Protein AF-0000000070572979 (afdb_homodimer)

Nearest PDB structures (foldseek):
  2jmw-assembly1_A  TM=8.800E-01  e=2.382E-02  Arabidopsis thaliana
  3v5y-assembly4_D  TM=3.548E-01  e=7.071E+00  Homo sapiens
  2jmw-assembly1_A  TM=8.792E-01  e=1.910E-02  Arabidopsis thaliana
  3v5y-assembly4_D  TM=3.546E-01  e=4.961E+00  Homo sapiens
  7aqr-assembly1_W  TM=2.443E-01  e=8.045E+00  Arabidopsis thaliana

pLDDT: mean 80.58, std 22.77, range [26.16, 98.69]

Foldseek 3Di:
DPPPPPPDDQDPVLLVLLCCLCVPPVLVVCVVPDPDCLVSLQVSQVVSVVVVDHDHSVRSVVSVVVVVVVVVVVVVVCVVDPDCVVVVVVVVVVVPPDD/DPPPPPPDDQDPVLLVLLCCLCVPPVLVVCVVPDPDCLVSLQVSQVVSVVVPDHDHSVRSVVSVVVVVVVVVVVVVVCVVDPDCVVVVVVVVVVVPPDD

InterPro domains:
  IPR026095 Myb/SANT-like DNA-binding domain-containing protein [PTHR22666] (4-77)
  IPR044822 Myb/SANT-like DNA-binding domain 4 [PF13837] (8-76)

Sequence (198 aa):
MELVRRSKNFSVAESDALITLWSDPETQKKFDSAYRHSVIWEMIANKLRMHGYERSSIDCKTKINNLKATYFKFRRIYSAGEYDLDGTFARLTLESGPGMELVRRSKNFSVAESDALITLWSDPETQKKFDSAYRHSVIWEMIANKLRMHGYERSSIDCKTKINNLKATYFKFRRIYSAGEYDLDGTFARLTLESGPG

Radius of gyration: 18.67 Å; Cα contacts (8 Å, |Δi|>4): 112; chains: 2; bounding box: 44×45×54 Å

Solvent-accessible surface area (backbone atoms only — not comparable to full-atom values): 11540 Å² total; per-residue (Å²): 129,80,71,74,68,74,71,76,79,77,48,70,70,53,47,51,54,48,51,52,56,57,66,29,68,71,49,45,51,48,60,71,71,46,88,59,60,67,60,55,33,42,51,51,23,54,55,40,36,74,74,71,41,88,56,50,34,64,54,52,52,51,50,53,51,52,51,47,51,49,32,52,52,50,50,49,52,47,66,71,37,91,53,65,63,61,58,54,50,60,47,46,64,58,59,66,38,86,119,129,78,70,74,69,75,71,76,80,77,48,71,71,53,47,50,53,48,49,53,56,56,66,29,68,70,47,44,51,48,61,70,70,45,89,57,61,67,61,56,35,43,50,51,24,52,54,40,36,74,74,73,40,88,55,50,35,67,56,52,51,50,50,52,52,50,52,48,52,50,31,53,54,50,50,49,52,47,67,70,37,93,52,63,62,63,58,54,49,60,47,46,66,59,60,68,39,84,119

Structure (mmCIF, N/CA/C/O backbone):
data_AF-0000000070572979-model_v1
#
loop_
_entity.id
_entity.type
_entity.pdbx_description
1 polymer 'Myb/SANT-like DNA-binding domain-containing protein'
#
loop_
_atom_site.group_PDB
_atom_site.id
_atom_site.type_symbol
_atom_site.label_atom_id
_atom_site.label_alt_id
_atom_site.label_comp_id
_atom_site.label_asym_id
_atom_site.label_entity_id
_atom_site.label_seq_id
_atom_site.pdbx_PDB_ins_code
_atom_site.Cartn_x
_atom_site.Cartn_y
_atom_site.Cartn_z
_atom_site.occupancy
_atom_site.B_iso_or_equiv
_atom_site.auth_seq_id
_atom_site.auth_comp_id
_atom_site.auth_asym_id
_atom_site.auth_atom_id
_atom_site.pdbx_PDB_model_num
ATOM 1 N N . MET A 1 1 ? -28.047 -4.715 -14.773 1 29.45 1 MET A N 1
ATOM 2 C CA . MET A 1 1 ? -26.828 -4.039 -14.352 1 29.45 1 MET A CA 1
ATOM 3 C C . MET A 1 1 ? -26.25 -4.688 -13.094 1 29.45 1 MET A C 1
ATOM 5 O O . MET A 1 1 ? -26.875 -4.656 -12.031 1 29.45 1 MET A O 1
ATOM 9 N N . GLU A 1 2 ? -25.703 -5.965 -13.219 1 35.56 2 GLU A N 1
ATOM 10 C CA . GLU A 1 2 ? -25.297 -6.742 -12.055 1 35.56 2 GLU A CA 1
ATOM 11 C C . GLU A 1 2 ? -24.312 -5.953 -11.18 1 35.56 2 GLU A C 1
ATOM 13 O O . GLU A 1 2 ? -23.406 -5.289 -11.695 1 35.56 2 GLU A O 1
ATOM 18 N N . LEU A 1 3 ? -24.844 -5.422 -10.141 1 39.31 3 LEU A N 1
ATOM 19 C CA . LEU A 1 3 ? -24.062 -4.613 -9.211 1 39.31 3 LEU A CA 1
ATOM 20 C C . LEU A 1 3 ? -22.672 -5.195 -9.016 1 39.31 3 LEU A C 1
ATOM 22 O O . LEU A 1 3 ? -22.531 -6.387 -8.742 1 39.31 3 LEU A O 1
ATOM 26 N N . VAL A 1 4 ? -21.797 -4.852 -9.867 1 45.22 4 VAL A N 1
ATOM 27 C CA . VAL A 1 4 ? -20.422 -5.281 -9.695 1 45.22 4 VAL A CA 1
ATOM 28 C C . VAL A 1 4 ? -20.062 -5.309 -8.211 1 45.22 4 VAL A C 1
ATOM 30 O O . VAL A 1 4 ? -20.172 -4.293 -7.52 1 45.22 4 VAL A O 1
ATOM 33 N N . ARG A 1 5 ? -20.5 -6.316 -7.645 1 45.72 5 ARG A N 1
ATOM 34 C CA . ARG A 1 5 ? -20.203 -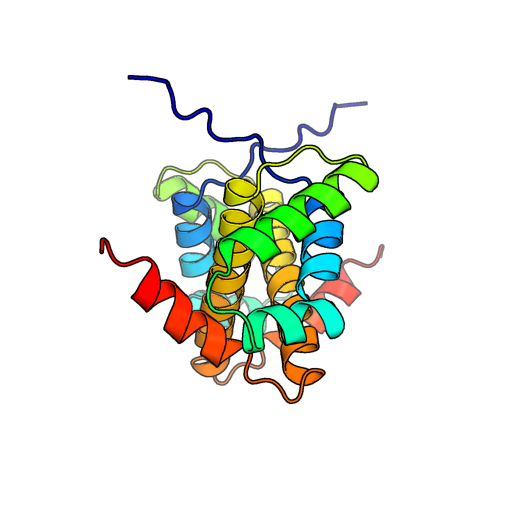6.496 -6.227 1 45.72 5 ARG A CA 1
ATOM 35 C C . ARG A 1 5 ? -18.734 -6.238 -5.926 1 45.72 5 ARG A C 1
ATOM 37 O O . ARG A 1 5 ? -17.859 -6.867 -6.52 1 45.72 5 ARG A O 1
ATOM 44 N N . ARG A 1 6 ? -18.516 -4.965 -5.574 1 52.62 6 ARG A N 1
ATOM 45 C CA . ARG A 1 6 ? -17.188 -4.691 -5.035 1 52.62 6 ARG A CA 1
ATOM 46 C C . ARG A 1 6 ? -16.797 -5.727 -3.982 1 52.62 6 ARG A C 1
ATOM 48 O O . ARG A 1 6 ? -17.531 -5.953 -3.025 1 52.62 6 ARG A O 1
ATOM 55 N N . SER A 1 7 ? -15.992 -6.688 -4.438 1 59.69 7 SER A N 1
ATOM 56 C CA . SER A 1 7 ? -15.516 -7.699 -3.502 1 59.69 7 SER A CA 1
ATOM 57 C C . SER A 1 7 ? -15.055 -7.066 -2.191 1 59.69 7 SER A C 1
ATOM 59 O O . SER A 1 7 ? -14.641 -5.906 -2.166 1 59.69 7 SER A O 1
ATOM 61 N N . LYS A 1 8 ? -15.406 -7.566 -1.104 1 76.12 8 LYS A N 1
ATOM 62 C CA . LYS A 1 8 ? -15.008 -7.16 0.241 1 76.12 8 LYS A CA 1
ATOM 63 C C . LYS A 1 8 ? -13.523 -6.797 0.293 1 76.12 8 LYS A C 1
ATOM 65 O O . LYS A 1 8 ? -12.727 -7.316 -0.487 1 76.12 8 LYS A O 1
ATOM 70 N N . ASN A 1 9 ? -13.25 -5.895 1.145 1 85.56 9 ASN A N 1
ATOM 71 C CA . ASN A 1 9 ? -11.875 -5.445 1.328 1 85.56 9 ASN A CA 1
ATOM 72 C C . ASN A 1 9 ? -10.977 -6.578 1.819 1 85.56 9 ASN A C 1
ATOM 74 O O . ASN A 1 9 ? -11.398 -7.414 2.621 1 85.56 9 ASN A O 1
ATOM 78 N N . PHE A 1 10 ? -9.812 -6.68 1.253 1 92.81 10 PHE A N 1
ATOM 79 C CA . PHE A 1 10 ? -8.805 -7.617 1.744 1 92.81 10 PHE A CA 1
ATOM 80 C C . PHE A 1 10 ? -8.398 -7.277 3.174 1 92.81 10 PHE A C 1
ATOM 82 O O . PHE A 1 10 ? -8.172 -6.109 3.498 1 92.81 10 PHE A O 1
ATOM 89 N N . SER A 1 11 ? -8.414 -8.312 4.004 1 91.06 11 SER A N 1
ATOM 90 C CA . SER A 1 11 ? -7.812 -8.117 5.316 1 91.06 11 SER A CA 1
ATOM 91 C C . SER A 1 11 ? -6.297 -7.988 5.215 1 91.06 11 SER A C 1
ATOM 93 O O . SER A 1 11 ? -5.711 -8.297 4.176 1 91.06 11 SER A O 1
ATOM 95 N N . VAL A 1 12 ? -5.68 -7.586 6.301 1 88.75 12 VAL A N 1
ATOM 96 C CA . VAL A 1 12 ? -4.227 -7.457 6.34 1 88.75 12 VAL A CA 1
ATOM 97 C C . VAL A 1 12 ? -3.582 -8.828 6.133 1 88.75 12 VAL A C 1
ATOM 99 O O . VAL A 1 12 ? -2.641 -8.961 5.348 1 88.75 12 VAL A O 1
ATOM 102 N N . ALA A 1 13 ? -4.109 -9.836 6.84 1 93.81 13 ALA A N 1
ATOM 103 C CA . ALA A 1 13 ? -3.574 -11.195 6.73 1 93.81 13 ALA A CA 1
ATOM 104 C C . ALA A 1 13 ? -3.736 -11.734 5.312 1 93.81 13 ALA A C 1
ATOM 106 O O . ALA A 1 13 ? -2.83 -12.383 4.781 1 93.81 13 ALA A O 1
ATOM 107 N N . GLU A 1 14 ? -4.867 -11.461 4.684 1 95.81 14 GLU A N 1
ATOM 108 C CA . GLU A 1 14 ? -5.137 -11.867 3.309 1 95.81 14 GLU A CA 1
ATOM 109 C C . GLU A 1 14 ? -4.18 -11.188 2.334 1 95.81 14 GLU A C 1
ATOM 111 O O . GLU A 1 14 ? -3.658 -11.828 1.419 1 95.81 14 GLU A O 1
ATOM 116 N N . SER A 1 15 ? -3.979 -9.852 2.488 1 95.25 15 SER A N 1
ATOM 117 C CA . SER A 1 15 ? -3.059 -9.086 1.651 1 95.25 15 SER A CA 1
ATOM 118 C C . SER A 1 15 ? -1.638 -9.633 1.757 1 95.25 15 SER A C 1
ATOM 120 O O . SER A 1 15 ? -0.955 -9.797 0.744 1 95.25 15 SER A O 1
ATOM 122 N N . ASP A 1 16 ? -1.301 -9.977 2.967 1 94.62 16 ASP A N 1
ATOM 123 C CA . ASP A 1 16 ? 0.034 -10.516 3.197 1 94.62 16 ASP A CA 1
ATOM 124 C C . ASP A 1 16 ? 0.209 -11.859 2.49 1 94.62 16 ASP A C 1
ATOM 126 O O . ASP A 1 16 ? 1.252 -12.117 1.886 1 94.62 16 ASP A O 1
ATOM 130 N N . ALA A 1 17 ? -0.804 -12.688 2.646 1 97.44 17 ALA A N 1
ATOM 131 C CA . ALA A 1 17 ? -0.765 -13.992 1.981 1 97.44 17 ALA A CA 1
ATOM 132 C C . ALA A 1 17 ? -0.688 -13.828 0.466 1 97.44 17 ALA A C 1
ATOM 134 O O . ALA A 1 17 ? 0.087 -14.516 -0.2 1 97.44 17 ALA A O 1
ATOM 135 N N . LEU A 1 18 ? -1.409 -12.891 -0.113 1 97.69 18 LEU A N 1
ATOM 136 C CA . LEU A 1 18 ? -1.417 -12.633 -1.549 1 97.69 18 LEU A CA 1
ATOM 137 C C . LEU A 1 18 ? -0.051 -12.141 -2.02 1 97.69 18 LEU A C 1
ATOM 139 O O . LEU A 1 18 ? 0.475 -12.633 -3.023 1 97.69 18 LEU A O 1
ATOM 143 N N . ILE A 1 19 ? 0.482 -11.203 -1.34 1 96.5 19 ILE A N 1
ATOM 144 C CA . ILE A 1 19 ? 1.777 -10.633 -1.701 1 96.5 19 ILE A CA 1
ATOM 145 C C . ILE A 1 19 ? 2.842 -11.734 -1.684 1 96.5 19 ILE A C 1
ATOM 147 O O . ILE A 1 19 ? 3.691 -11.797 -2.576 1 96.5 19 ILE A O 1
ATOM 151 N N . THR A 1 20 ? 2.781 -12.555 -0.691 1 95.94 20 THR A N 1
ATOM 152 C CA . THR A 1 20 ? 3.729 -13.656 -0.566 1 95.94 20 THR A CA 1
ATOM 153 C C . THR A 1 20 ? 3.625 -14.602 -1.763 1 95.94 20 THR A C 1
ATOM 155 O O . THR A 1 20 ? 4.641 -15 -2.336 1 95.94 20 THR A O 1
ATOM 158 N N . LEU A 1 21 ? 2.422 -14.961 -2.143 1 97.5 21 LEU A N 1
ATOM 159 C CA . LEU A 1 21 ? 2.203 -15.836 -3.289 1 97.5 21 LEU A CA 1
ATOM 160 C C . LEU A 1 21 ? 2.65 -15.164 -4.582 1 97.5 21 LEU A C 1
ATOM 162 O O . LEU A 1 21 ? 3.281 -15.797 -5.43 1 97.5 21 LEU A O 1
ATOM 166 N N . TRP A 1 22 ? 2.328 -13.93 -4.695 1 97 22 TRP A N 1
ATOM 167 C CA . TRP A 1 22 ? 2.633 -13.164 -5.898 1 97 22 TRP A CA 1
ATOM 168 C C . TRP A 1 22 ? 4.137 -12.953 -6.047 1 97 22 TRP A C 1
ATOM 170 O O . TRP A 1 22 ? 4.68 -13.07 -7.148 1 97 22 TRP A O 1
ATOM 180 N N . SER A 1 23 ? 4.777 -12.727 -4.992 1 95.19 23 SER A N 1
ATOM 181 C CA . SER A 1 23 ? 6.184 -12.336 -5.059 1 95.19 23 SER A CA 1
ATOM 182 C C . SER A 1 23 ? 7.09 -13.562 -5.074 1 95.19 23 SER A C 1
ATOM 184 O O . SER A 1 23 ? 8.312 -13.438 -5.184 1 95.19 23 SER A O 1
ATOM 186 N N . ASP A 1 24 ? 6.484 -14.68 -4.949 1 94.31 24 ASP A N 1
ATOM 187 C CA . ASP A 1 24 ? 7.242 -15.922 -5.016 1 94.31 24 ASP A CA 1
ATOM 188 C C . ASP A 1 24 ? 8.062 -16 -6.301 1 94.31 24 ASP A C 1
ATOM 190 O O . ASP A 1 24 ? 7.547 -15.75 -7.387 1 94.31 24 ASP A O 1
ATOM 194 N N . PRO A 1 25 ? 9.422 -16.375 -6.195 1 92.44 25 PRO A N 1
ATOM 195 C CA . PRO A 1 25 ? 10.281 -16.406 -7.379 1 92.44 25 PRO A CA 1
ATOM 196 C C . PRO A 1 25 ? 9.75 -17.344 -8.469 1 92.44 25 PRO A C 1
ATOM 198 O O . PRO A 1 25 ? 9.828 -17.016 -9.656 1 92.44 25 PRO A O 1
ATOM 201 N N . GLU A 1 26 ? 9.203 -18.406 -8.109 1 94.06 26 GLU A N 1
ATOM 202 C CA . GLU A 1 26 ? 8.648 -19.344 -9.086 1 94.06 26 GLU A CA 1
ATOM 203 C C . GLU A 1 26 ? 7.438 -18.734 -9.797 1 94.06 26 GLU A C 1
ATOM 205 O O . GLU A 1 26 ? 7.258 -18.938 -11 1 94.06 26 GLU A O 1
ATOM 210 N N . THR A 1 27 ? 6.625 -18.047 -9.023 1 95.19 27 THR A N 1
ATOM 211 C CA . THR A 1 27 ? 5.477 -17.359 -9.609 1 95.19 27 THR A CA 1
ATOM 212 C C . THR A 1 27 ? 5.93 -16.25 -10.547 1 95.19 27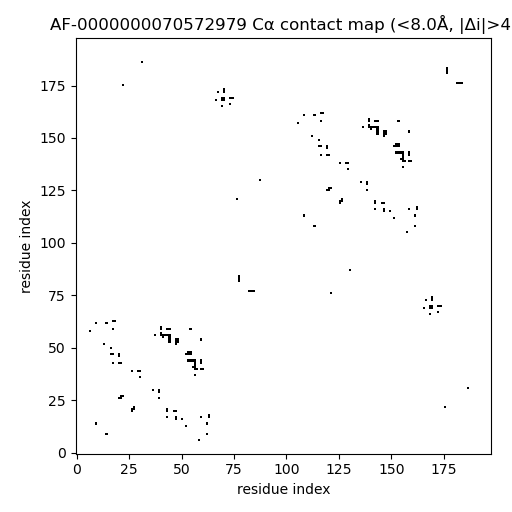 THR A C 1
ATOM 214 O O . THR A 1 27 ? 5.402 -16.109 -11.648 1 95.19 27 THR A O 1
ATOM 217 N N . GLN A 1 28 ? 6.938 -15.578 -10.156 1 92.88 28 GLN A N 1
ATOM 218 C CA . GLN A 1 28 ? 7.426 -14.469 -10.961 1 92.88 28 GLN A CA 1
ATOM 219 C C . GLN A 1 28 ? 8.055 -14.969 -12.258 1 92.88 28 GLN A C 1
ATOM 221 O O . GLN A 1 28 ? 7.945 -14.32 -13.297 1 92.88 28 GLN A O 1
ATOM 226 N N . LYS A 1 29 ? 8.648 -16.141 -12.219 1 92 29 LYS A N 1
ATOM 227 C CA . LYS A 1 29 ? 9.156 -16.766 -13.438 1 92 29 LYS A CA 1
ATOM 228 C C . LYS A 1 29 ? 8.031 -17.062 -14.422 1 92 29 LYS A C 1
ATOM 230 O O . LYS A 1 29 ? 8.188 -16.875 -15.625 1 92 29 LYS A O 1
ATOM 235 N N . LYS A 1 30 ? 6.902 -17.5 -13.922 1 93.75 30 LYS A N 1
ATOM 236 C CA . LYS A 1 30 ? 5.742 -17.766 -14.766 1 93.75 30 LYS A CA 1
ATOM 237 C C . LYS A 1 30 ? 5.223 -16.484 -15.414 1 93.75 30 LYS A C 1
ATOM 239 O O . LYS A 1 30 ? 4.887 -16.469 -16.594 1 93.75 30 LYS A O 1
ATOM 244 N N . PHE A 1 31 ? 5.176 -15.438 -14.656 1 91.38 31 PHE A N 1
ATOM 245 C CA . PHE A 1 31 ? 4.758 -14.156 -15.203 1 91.38 31 PHE A CA 1
ATOM 246 C C . PHE A 1 31 ? 5.688 -13.719 -16.328 1 91.38 31 PHE A C 1
ATOM 248 O O . PHE A 1 31 ? 5.234 -13.18 -17.344 1 91.38 31 PHE A O 1
ATOM 255 N N . ASP A 1 32 ? 6.922 -14.047 -16.172 1 88.62 32 ASP A N 1
ATOM 256 C CA . ASP A 1 32 ? 7.938 -13.602 -17.109 1 88.62 32 ASP A CA 1
ATOM 257 C C . ASP A 1 32 ? 7.836 -14.375 -18.422 1 88.62 32 ASP A C 1
ATOM 259 O O . ASP A 1 32 ? 8.102 -13.82 -19.5 1 88.62 32 ASP A O 1
ATOM 263 N N . SER A 1 33 ? 7.438 -15.516 -18.312 1 90 33 SER A N 1
ATOM 264 C CA . SER A 1 33 ? 7.477 -16.391 -19.484 1 90 33 SER A CA 1
ATOM 265 C C . SER A 1 33 ? 6.098 -16.516 -20.125 1 90 33 SER A C 1
ATOM 267 O O . SER A 1 33 ? 5.973 -16.969 -21.266 1 90 33 SER A O 1
ATOM 269 N N . ALA A 1 34 ? 5.125 -16.125 -19.438 1 84.81 34 ALA A N 1
ATOM 270 C CA . ALA A 1 34 ? 3.762 -16.406 -19.875 1 84.81 34 ALA A CA 1
ATOM 271 C C . ALA A 1 34 ? 3.26 -15.352 -20.844 1 84.81 34 ALA A C 1
ATOM 273 O O . ALA A 1 34 ? 3.621 -14.18 -20.734 1 84.81 34 ALA A O 1
ATOM 274 N N . TYR A 1 35 ? 2.447 -15.914 -21.719 1 85.62 35 TYR A N 1
ATOM 275 C CA . TYR A 1 35 ? 1.74 -15.023 -22.641 1 85.62 35 TYR A CA 1
ATOM 276 C C . TYR A 1 35 ? 0.404 -14.586 -22.047 1 85.62 35 TYR A C 1
ATOM 278 O O . TYR A 1 35 ? 0.007 -13.43 -22.188 1 85.62 35 TYR A O 1
ATOM 286 N N . ARG A 1 36 ? -0.133 -15.5 -21.328 1 91.44 36 ARG A N 1
ATOM 287 C CA . ARG A 1 36 ? -1.416 -15.195 -20.703 1 91.44 36 ARG A CA 1
ATOM 288 C C . ARG A 1 36 ? -1.29 -15.156 -19.188 1 91.44 36 ARG A C 1
ATOM 290 O O . ARG A 1 36 ? -1.249 -16.203 -18.531 1 91.44 36 ARG A O 1
ATOM 297 N N . HIS A 1 37 ? -1.399 -13.953 -18.641 1 95.62 37 HIS A N 1
ATOM 298 C CA . HIS A 1 37 ? -1.21 -13.805 -17.203 1 95.62 37 HIS A CA 1
ATOM 299 C C . HIS A 1 37 ? -2.453 -14.25 -16.438 1 95.62 37 HIS A C 1
ATOM 301 O O . HIS A 1 37 ? -2.387 -14.5 -15.234 1 95.62 37 HIS A O 1
ATOM 307 N N . SER A 1 38 ? -3.58 -14.344 -17.203 1 96.62 38 SER A N 1
ATOM 308 C CA . SER A 1 38 ? -4.84 -14.742 -16.578 1 96.62 38 SER A CA 1
ATOM 309 C C . SER A 1 38 ? -4.727 -16.109 -15.922 1 96.62 38 SER A C 1
ATOM 311 O O . SER A 1 38 ? -5.312 -16.344 -14.859 1 96.62 38 SER A O 1
ATOM 313 N N . VAL A 1 39 ? -4 -16.953 -16.5 1 96.5 39 VAL A N 1
ATOM 314 C CA . VAL A 1 39 ? -3.84 -18.297 -15.969 1 96.5 39 VAL A CA 1
ATOM 315 C C . VAL A 1 39 ? -3.037 -18.234 -14.672 1 96.5 39 VAL A C 1
ATOM 317 O O . VAL A 1 39 ? -3.309 -19 -13.734 1 96.5 39 VAL A O 1
ATOM 320 N N . ILE A 1 40 ? -2.082 -17.359 -14.562 1 97.69 40 ILE A N 1
ATOM 321 C CA . ILE A 1 40 ? -1.235 -17.219 -13.383 1 97.69 40 ILE A CA 1
ATOM 322 C C . ILE A 1 40 ? -2.043 -16.625 -12.234 1 97.69 40 ILE A C 1
ATOM 324 O O . ILE A 1 40 ? -1.95 -17.094 -11.094 1 97.69 40 ILE A O 1
ATOM 328 N N . TRP A 1 41 ? -2.863 -15.695 -12.578 1 98.25 41 TRP A N 1
ATOM 329 C CA . TRP A 1 41 ? -3.729 -15.109 -11.555 1 98.25 41 TRP A CA 1
ATOM 330 C C . TRP A 1 41 ? -4.727 -16.141 -11.039 1 98.25 41 TRP A C 1
ATOM 332 O O . TRP A 1 41 ? -5.07 -16.141 -9.852 1 98.25 41 TRP A O 1
ATOM 342 N N . GLU A 1 42 ? -5.211 -17.031 -11.938 1 98.5 42 GLU A N 1
ATOM 343 C CA . GLU A 1 42 ? -6.078 -18.109 -11.508 1 98.5 42 GLU A CA 1
ATOM 344 C C . GLU A 1 42 ? -5.355 -19.062 -10.547 1 98.5 42 GLU A C 1
ATOM 346 O O . GLU A 1 42 ? -5.934 -19.516 -9.562 1 98.5 42 GLU A O 1
ATOM 351 N N . MET A 1 43 ? -4.164 -19.312 -10.867 1 98.44 43 MET A N 1
ATOM 352 C CA . MET A 1 43 ? -3.344 -20.141 -9.992 1 98.44 43 MET A CA 1
ATOM 353 C C . MET A 1 43 ? -3.172 -19.484 -8.633 1 98.44 43 MET A C 1
ATOM 355 O O . MET A 1 43 ? -3.322 -20.141 -7.598 1 98.44 43 MET A O 1
ATOM 359 N N . ILE A 1 44 ? -2.863 -18.188 -8.586 1 98.5 44 ILE A N 1
ATOM 360 C CA . ILE A 1 44 ? -2.682 -17.438 -7.348 1 98.5 44 ILE A CA 1
ATOM 361 C C . ILE A 1 44 ? -3.979 -17.453 -6.539 1 98.5 44 ILE A C 1
ATOM 363 O O . ILE A 1 44 ? -3.961 -17.688 -5.328 1 98.5 44 ILE A O 1
ATOM 367 N N . ALA A 1 45 ? -5.09 -17.281 -7.234 1 98.69 45 ALA A N 1
ATOM 368 C CA . ALA A 1 45 ? -6.391 -17.281 -6.57 1 98.69 45 ALA A CA 1
ATOM 369 C C . ALA A 1 45 ? -6.684 -18.641 -5.934 1 98.69 45 ALA A C 1
ATOM 371 O O . ALA A 1 45 ? -7.188 -18.703 -4.809 1 98.69 45 ALA A O 1
ATOM 372 N N . ASN A 1 46 ? -6.355 -19.672 -6.645 1 98.69 46 ASN A N 1
ATOM 373 C CA . ASN A 1 46 ? -6.555 -21.031 -6.125 1 98.69 46 ASN A CA 1
ATOM 374 C C . ASN A 1 46 ? -5.695 -21.281 -4.891 1 98.69 46 ASN A C 1
ATOM 376 O O . ASN A 1 46 ? -6.172 -21.859 -3.912 1 98.69 46 ASN A O 1
ATOM 380 N N . LYS A 1 47 ? -4.441 -20.828 -4.918 1 98.56 47 LYS A N 1
ATOM 381 C CA . LYS A 1 47 ? -3.555 -20.984 -3.77 1 98.56 47 LYS A CA 1
ATOM 382 C C . LYS A 1 47 ? -4.043 -20.172 -2.58 1 98.56 47 LYS A C 1
ATOM 384 O O . LYS A 1 47 ? -3.977 -20.625 -1.436 1 98.56 47 LYS A O 1
ATOM 389 N N . LEU A 1 48 ? -4.504 -18.984 -2.852 1 98.31 48 LEU A N 1
ATOM 390 C CA . LEU A 1 48 ? -5.062 -18.156 -1.798 1 98.31 48 LEU A CA 1
ATOM 391 C C . LEU A 1 48 ? -6.262 -18.828 -1.142 1 98.31 48 LEU A C 1
ATOM 393 O O . LEU A 1 48 ? -6.426 -18.766 0.079 1 98.31 48 LEU A O 1
ATOM 397 N N . ARG A 1 49 ? -7.109 -19.516 -1.928 1 98.06 49 ARG A N 1
ATOM 398 C CA . ARG A 1 49 ? -8.266 -20.25 -1.427 1 98.06 49 ARG A CA 1
ATOM 399 C C . ARG A 1 49 ? -7.828 -21.391 -0.503 1 98.06 49 ARG A C 1
ATOM 401 O O . ARG A 1 49 ? -8.469 -21.641 0.521 1 98.06 49 ARG A O 1
ATOM 408 N N . MET A 1 50 ? -6.742 -22 -0.844 1 97.94 50 MET A N 1
ATOM 409 C CA . MET A 1 50 ? -6.211 -23.078 -0.026 1 97.94 50 MET A CA 1
ATOM 410 C C . MET A 1 50 ? -5.762 -22.562 1.338 1 97.94 50 MET A C 1
ATOM 412 O O . MET A 1 50 ? -5.73 -23.312 2.312 1 97.94 50 MET A O 1
ATOM 416 N N . HIS A 1 51 ? -5.426 -21.281 1.426 1 97.06 51 HIS A N 1
ATOM 417 C CA . HIS A 1 51 ? -5.066 -20.641 2.693 1 97.06 51 HIS A CA 1
ATOM 418 C C . HIS A 1 51 ? -6.309 -20.172 3.443 1 97.06 51 HIS A C 1
ATOM 420 O O . HIS A 1 51 ? -6.199 -19.578 4.52 1 97.06 51 HIS A O 1
ATOM 426 N N . GLY A 1 52 ? -7.484 -20.266 2.801 1 96.62 52 GLY A N 1
ATOM 427 C CA . GLY A 1 52 ? -8.734 -19.953 3.48 1 96.62 52 GLY A CA 1
ATOM 428 C C . GLY A 1 52 ? -9.336 -18.625 3.031 1 96.62 52 GLY A C 1
ATOM 429 O O . GLY A 1 52 ? -10.297 -18.141 3.637 1 96.62 52 GLY A O 1
ATOM 430 N N . TYR A 1 53 ? -8.758 -18.109 1.955 1 97.12 53 TYR A N 1
ATOM 431 C CA . TYR A 1 53 ? -9.258 -16.828 1.462 1 97.12 53 TYR A CA 1
ATOM 432 C C . TYR A 1 53 ? -9.898 -16.984 0.088 1 97.12 53 TYR A C 1
ATOM 434 O O . TYR A 1 53 ? -9.234 -17.406 -0.868 1 97.12 53 TYR A O 1
ATOM 442 N N . GLU A 1 54 ? -11.156 -16.703 0.061 1 96.38 54 GLU A N 1
ATOM 443 C CA . GLU A 1 54 ? -11.898 -16.844 -1.188 1 96.38 54 GLU A CA 1
ATOM 444 C C . GLU A 1 54 ? -11.898 -15.539 -1.979 1 96.38 54 GLU A C 1
ATOM 446 O O . GLU A 1 54 ? -12.594 -14.586 -1.614 1 96.38 54 GLU A O 1
ATOM 451 N N . ARG A 1 55 ? -11.148 -15.461 -3.035 1 97.38 55 ARG A N 1
ATOM 452 C CA . ARG A 1 55 ? -11.031 -14.32 -3.943 1 97.38 55 ARG A CA 1
ATOM 453 C C . ARG A 1 55 ? -10.969 -14.781 -5.395 1 97.38 55 ARG A C 1
ATOM 455 O O . ARG A 1 55 ? -10.477 -15.875 -5.684 1 97.38 55 ARG A O 1
ATOM 462 N N . SER A 1 56 ? -11.484 -13.984 -6.285 1 97.12 56 SER A N 1
ATOM 463 C CA . SER A 1 56 ? -11.352 -14.25 -7.715 1 97.12 56 SER A CA 1
ATOM 464 C C . SER A 1 56 ? -9.969 -13.852 -8.227 1 97.12 56 SER A C 1
ATOM 466 O O . SER A 1 56 ? -9.273 -13.055 -7.586 1 97.12 56 SER A O 1
ATOM 468 N N . SER A 1 57 ? -9.648 -14.359 -9.414 1 97.81 57 SER A N 1
ATOM 469 C CA . SER A 1 57 ? -8.383 -13.984 -10.047 1 97.81 57 SER A CA 1
ATOM 470 C C . SER A 1 57 ? -8.336 -12.484 -10.328 1 97.81 57 SER A C 1
ATOM 472 O O . SER A 1 57 ? -7.289 -11.852 -10.188 1 97.81 57 SER A O 1
ATOM 474 N N . ILE A 1 58 ? -9.492 -11.93 -10.648 1 96.56 58 ILE A N 1
ATOM 475 C CA . ILE A 1 58 ? -9.57 -10.5 -10.93 1 96.56 58 ILE A CA 1
ATOM 476 C C . ILE A 1 58 ? -9.344 -9.703 -9.648 1 96.56 58 ILE A C 1
ATOM 478 O O . ILE A 1 58 ? -8.656 -8.68 -9.656 1 96.56 58 ILE A O 1
ATOM 482 N N . ASP A 1 59 ? -9.867 -10.188 -8.531 1 96.5 59 ASP A N 1
ATOM 483 C CA . ASP A 1 59 ? -9.656 -9.531 -7.246 1 96.5 59 ASP A CA 1
ATOM 484 C C . ASP A 1 59 ? -8.172 -9.516 -6.875 1 96.5 59 ASP A C 1
ATOM 486 O O . ASP A 1 59 ? -7.656 -8.508 -6.395 1 96.5 59 ASP A O 1
ATOM 490 N N . CYS A 1 60 ? -7.5 -10.609 -7.105 1 97.88 60 CYS A N 1
ATOM 491 C CA . CYS A 1 60 ? -6.086 -10.734 -6.77 1 97.88 60 CYS A CA 1
ATOM 492 C C . CYS A 1 60 ? -5.238 -9.781 -7.605 1 97.88 60 CYS A C 1
ATOM 494 O O . CYS A 1 60 ? -4.391 -9.07 -7.07 1 97.88 60 CYS A O 1
ATOM 496 N N . LYS A 1 61 ? -5.574 -9.797 -8.844 1 97.12 61 LYS A N 1
ATOM 497 C CA . LYS A 1 61 ? -4.871 -8.898 -9.758 1 97.12 61 LYS A CA 1
ATOM 498 C C . LYS A 1 61 ? -5.07 -7.441 -9.352 1 97.12 61 LYS A C 1
ATOM 500 O O . LYS A 1 61 ? -4.105 -6.684 -9.242 1 97.12 61 LYS A O 1
ATOM 505 N N . THR A 1 62 ? -6.285 -7.098 -9.125 1 94.06 62 THR A N 1
ATOM 506 C CA . THR A 1 62 ? -6.609 -5.719 -8.781 1 94.06 62 THR A CA 1
ATOM 507 C C . THR A 1 62 ? -5.926 -5.312 -7.477 1 94.06 62 THR A C 1
ATOM 509 O O . THR A 1 62 ? -5.402 -4.203 -7.367 1 94.06 62 THR A O 1
ATOM 512 N N . LYS A 1 63 ? -5.91 -6.273 -6.508 1 94.38 63 LYS A N 1
ATOM 513 C CA . LYS A 1 63 ? -5.297 -5.969 -5.219 1 94.38 63 LYS A CA 1
ATOM 514 C C . LYS A 1 63 ? -3.797 -5.727 -5.367 1 94.38 63 LYS A C 1
ATOM 516 O O . LYS A 1 63 ? -3.27 -4.738 -4.852 1 94.38 63 LYS A O 1
ATOM 521 N N . ILE A 1 64 ? -3.109 -6.531 -6.082 1 95.88 64 ILE A N 1
ATOM 522 C CA . ILE A 1 64 ? -1.673 -6.371 -6.277 1 95.88 64 ILE A CA 1
ATOM 523 C C . ILE A 1 64 ? -1.396 -5.078 -7.039 1 95.88 64 ILE A C 1
ATOM 525 O O . ILE A 1 64 ? -0.48 -4.328 -6.688 1 95.88 64 ILE A O 1
ATOM 529 N N . ASN A 1 65 ? -2.252 -4.816 -8.039 1 93.94 65 ASN A N 1
ATOM 530 C CA . ASN A 1 65 ? -2.053 -3.598 -8.82 1 93.94 65 ASN A CA 1
ATOM 531 C C . ASN A 1 65 ? -2.236 -2.348 -7.969 1 93.94 65 ASN A C 1
ATOM 533 O O . ASN A 1 65 ? -1.503 -1.37 -8.125 1 93.94 65 ASN A O 1
ATOM 537 N N . ASN A 1 66 ? -3.201 -2.418 -7.074 1 90.5 66 ASN A N 1
ATOM 538 C CA . ASN A 1 66 ? -3.426 -1.281 -6.188 1 90.5 66 ASN A CA 1
ATOM 539 C C . ASN A 1 66 ? -2.26 -1.083 -5.223 1 90.5 66 ASN A C 1
ATOM 541 O O . ASN A 1 66 ? -1.867 0.051 -4.945 1 90.5 66 ASN A O 1
ATOM 545 N N . LEU A 1 67 ? -1.767 -2.145 -4.746 1 93 67 LEU A N 1
ATOM 546 C CA . LEU A 1 67 ? -0.637 -2.066 -3.826 1 93 67 LEU A CA 1
ATOM 547 C C . LEU A 1 67 ? 0.61 -1.553 -4.539 1 93 67 LEU A C 1
ATOM 549 O O . LEU A 1 67 ? 1.367 -0.758 -3.977 1 93 67 LEU A O 1
ATOM 553 N N . LYS A 1 68 ? 0.755 -1.953 -5.727 1 92.81 68 LYS A N 1
ATOM 554 C CA . LYS A 1 68 ? 1.863 -1.454 -6.535 1 92.81 68 LYS A CA 1
ATOM 555 C C . LYS A 1 68 ? 1.724 0.043 -6.793 1 92.81 68 LYS A C 1
ATOM 557 O O . LYS A 1 68 ? 2.703 0.787 -6.711 1 92.81 68 LYS A O 1
ATOM 562 N N . ALA A 1 69 ? 0.499 0.403 -7.125 1 91.44 69 ALA A N 1
ATOM 563 C CA . ALA A 1 69 ? 0.261 1.829 -7.336 1 91.44 69 ALA A CA 1
ATOM 564 C C . ALA A 1 69 ? 0.646 2.637 -6.098 1 91.44 69 ALA A C 1
ATOM 566 O O . ALA A 1 69 ? 1.238 3.713 -6.211 1 91.44 69 ALA A O 1
ATOM 567 N N . THR A 1 70 ? 0.349 2.078 -4.969 1 90.56 70 THR A N 1
ATOM 568 C CA . THR A 1 70 ? 0.725 2.719 -3.713 1 90.56 70 THR A CA 1
ATOM 569 C C . THR A 1 70 ? 2.242 2.791 -3.574 1 90.56 70 THR A C 1
ATOM 571 O O . THR A 1 70 ? 2.789 3.832 -3.205 1 90.56 70 THR A O 1
ATOM 574 N N . TYR A 1 71 ? 2.932 1.716 -3.854 1 92.19 71 TYR A N 1
ATOM 575 C CA . TYR A 1 71 ? 4.391 1.673 -3.818 1 92.19 71 TYR A CA 1
ATOM 576 C C . TYR A 1 71 ? 4.988 2.764 -4.695 1 92.19 71 TYR A C 1
ATOM 578 O O . TYR A 1 71 ? 5.883 3.498 -4.266 1 92.19 71 TYR A O 1
ATOM 586 N N . PHE A 1 72 ? 4.43 2.961 -5.875 1 91.12 72 PHE A N 1
ATOM 587 C CA . PHE A 1 72 ? 4.988 3.922 -6.82 1 91.12 72 PHE A CA 1
ATOM 588 C C . PHE A 1 72 ? 4.711 5.352 -6.367 1 91.12 72 PHE A C 1
ATOM 590 O O . PHE A 1 72 ? 5.523 6.25 -6.594 1 91.12 72 PHE A O 1
ATOM 597 N N . LYS A 1 73 ? 3.6 5.5 -5.801 1 91.25 73 LYS A N 1
ATOM 598 C CA . LYS A 1 73 ? 3.295 6.82 -5.258 1 91.25 73 LYS A CA 1
ATOM 599 C C . LYS A 1 73 ? 4.305 7.219 -4.188 1 91.25 73 LYS A C 1
ATOM 601 O O . LYS A 1 73 ? 4.859 8.32 -4.23 1 91.25 73 LYS A O 1
ATOM 606 N N . PHE A 1 74 ? 4.594 6.316 -3.279 1 91.5 74 PHE A N 1
ATOM 607 C CA . PHE A 1 74 ? 5.535 6.602 -2.201 1 91.5 74 PHE A CA 1
ATOM 608 C C . PHE A 1 74 ? 6.957 6.703 -2.734 1 91.5 74 PHE A C 1
ATOM 610 O O . PHE A 1 74 ? 7.742 7.527 -2.262 1 91.5 74 PHE A O 1
ATOM 617 N N . ARG A 1 75 ? 7.281 5.867 -3.668 1 90 75 ARG A N 1
ATOM 618 C CA . ARG A 1 75 ? 8.602 5.945 -4.281 1 90 75 ARG A CA 1
ATOM 619 C C . ARG A 1 75 ? 8.852 7.324 -4.879 1 90 75 ARG A C 1
ATOM 621 O O . ARG A 1 75 ? 9.938 7.887 -4.73 1 90 75 ARG A O 1
ATOM 628 N N . ARG A 1 76 ? 7.852 7.859 -5.523 1 90.56 76 ARG A N 1
ATOM 629 C CA . ARG A 1 76 ? 7.965 9.195 -6.102 1 90.56 76 ARG A CA 1
ATOM 630 C C . ARG A 1 76 ? 8.148 10.25 -5.016 1 90.56 76 ARG A C 1
ATOM 632 O O . ARG A 1 76 ? 8.984 11.141 -5.152 1 90.56 76 ARG A O 1
ATOM 639 N N . ILE A 1 77 ? 7.414 10.117 -4.027 1 88 77 ILE A N 1
ATOM 640 C CA . ILE A 1 77 ? 7.492 11.055 -2.912 1 88 77 ILE A CA 1
ATOM 641 C C . ILE A 1 77 ? 8.891 11.016 -2.299 1 88 77 ILE A C 1
ATOM 643 O O . ILE A 1 77 ? 9.5 12.055 -2.057 1 88 77 ILE A O 1
ATOM 647 N N . TYR A 1 78 ? 9.445 9.82 -2.094 1 85.56 78 TYR A N 1
ATOM 648 C CA . TYR A 1 78 ? 10.742 9.648 -1.46 1 85.56 78 TYR A CA 1
ATOM 649 C C . TYR A 1 78 ? 11.867 10.117 -2.383 1 85.56 78 TYR A C 1
ATOM 651 O O . TYR A 1 78 ? 12.883 10.633 -1.92 1 85.56 78 TYR A O 1
ATOM 659 N N . SER A 1 79 ? 11.609 9.891 -3.594 1 85.38 79 SER A N 1
ATOM 660 C CA . SER A 1 79 ? 12.625 10.297 -4.559 1 85.38 79 SER A CA 1
ATOM 661 C C . SER A 1 79 ? 12.633 11.805 -4.746 1 85.38 79 SER A C 1
ATOM 663 O O . SER A 1 79 ? 13.68 12.391 -5.051 1 85.38 79 SER A O 1
ATOM 665 N N . ALA A 1 80 ? 11.477 12.391 -4.781 1 81.25 80 ALA A N 1
ATOM 666 C CA . ALA A 1 80 ? 11.375 13.836 -4.949 1 81.25 80 ALA A CA 1
ATOM 667 C C . ALA A 1 80 ? 11.953 14.57 -3.744 1 81.25 80 ALA A C 1
ATOM 669 O O . ALA A 1 80 ? 12.445 15.695 -3.875 1 81.25 80 ALA A O 1
ATOM 670 N N . GLY A 1 81 ? 11.594 13.953 -2.574 1 66.94 81 GLY A N 1
ATOM 671 C CA . GLY A 1 81 ? 12.031 14.602 -1.351 1 66.94 81 GLY A CA 1
ATOM 672 C C . GLY A 1 81 ? 13.461 14.273 -0.978 1 66.94 81 GLY A C 1
ATOM 673 O O . GLY A 1 81 ? 13.977 13.211 -1.343 1 66.94 81 GLY A O 1
ATOM 674 N N . GLU A 1 82 ? 14.547 15.172 -1 1 53.44 82 GLU A N 1
ATOM 675 C CA . GLU A 1 82 ? 15.844 14.977 -0.356 1 53.44 82 GLU A CA 1
ATOM 676 C C . GLU A 1 82 ? 15.688 14.305 1.006 1 53.44 82 GLU A C 1
ATOM 678 O O . GLU A 1 82 ? 16.688 13.938 1.639 1 53.44 82 GLU A O 1
ATOM 683 N N . TYR A 1 83 ? 14.484 14.266 1.532 1 51.31 83 TYR A N 1
ATOM 684 C CA . TYR A 1 83 ? 14.336 13.867 2.928 1 51.31 83 TYR A CA 1
ATOM 685 C C . TYR A 1 83 ? 14.148 12.359 3.049 1 51.31 83 TYR A C 1
ATOM 687 O O . TYR A 1 83 ? 13.523 11.734 2.189 1 51.31 83 TYR A O 1
ATOM 695 N N . ASP A 1 84 ? 15.164 11.727 3.596 1 49.91 84 ASP A N 1
ATOM 696 C CA . ASP A 1 84 ? 15.023 10.336 4.023 1 49.91 84 ASP A CA 1
ATOM 697 C C . ASP A 1 84 ? 13.742 10.133 4.828 1 49.91 84 ASP A C 1
ATOM 699 O O . ASP A 1 84 ? 13.703 10.422 6.027 1 49.91 84 ASP A O 1
ATOM 703 N N . LEU A 1 85 ? 12.648 10.336 4.289 1 53.5 85 LEU A N 1
ATOM 704 C CA . LEU A 1 85 ? 11.414 10.078 5.023 1 53.5 85 LEU A CA 1
ATOM 705 C C . LEU A 1 85 ? 11.531 8.805 5.859 1 53.5 85 LEU A C 1
ATOM 707 O O . LEU A 1 85 ? 10.75 8.594 6.785 1 53.5 85 LEU A O 1
ATOM 711 N N . ASP A 1 86 ? 12.453 7.922 5.48 1 50.12 86 ASP A N 1
ATOM 712 C CA . ASP A 1 86 ? 12.742 6.723 6.262 1 50.12 86 ASP A CA 1
ATOM 713 C C . ASP A 1 86 ? 13.109 7.078 7.699 1 50.12 86 ASP A C 1
ATOM 715 O O . ASP A 1 86 ? 12.828 6.316 8.625 1 50.12 86 ASP A O 1
ATOM 719 N N . GLY A 1 87 ? 13.789 8.18 7.863 1 48.22 87 GLY A N 1
ATOM 720 C CA . GLY A 1 87 ? 14.211 8.539 9.203 1 48.22 87 GLY A CA 1
ATOM 721 C C . GLY A 1 87 ? 13.055 8.781 10.156 1 48.22 87 GLY A C 1
ATOM 722 O O . GLY A 1 87 ? 13.18 8.57 11.359 1 48.22 87 GLY A O 1
ATOM 723 N N . THR A 1 88 ? 12.18 9.367 9.648 1 43.38 88 THR A N 1
ATOM 724 C CA . THR A 1 88 ? 11.031 9.609 10.516 1 43.38 88 THR A CA 1
ATOM 725 C C . THR A 1 88 ? 10.391 8.289 10.945 1 43.38 88 THR A C 1
ATOM 727 O O . THR A 1 88 ? 9.945 8.148 12.078 1 43.38 88 THR A O 1
ATOM 730 N N . PHE A 1 89 ? 10.312 7.363 10.117 1 45.69 89 PHE A N 1
ATOM 731 C CA . PHE A 1 89 ? 9.695 6.078 10.414 1 45.69 89 PHE A CA 1
ATOM 732 C C . PHE A 1 89 ? 10.484 5.328 11.477 1 45.69 89 PHE A C 1
ATOM 734 O O . PHE A 1 89 ? 9.906 4.699 12.359 1 45.69 89 PHE A O 1
ATOM 741 N N . ALA A 1 90 ? 11.773 5.309 11.273 1 42.28 90 ALA A N 1
ATOM 742 C CA . ALA A 1 90 ? 12.531 4.684 12.359 1 42.28 90 ALA A CA 1
ATOM 743 C C . ALA A 1 90 ? 12.234 5.348 13.695 1 42.28 90 ALA A C 1
ATOM 745 O O . ALA A 1 90 ? 12.203 4.684 14.734 1 42.28 90 ALA A O 1
ATOM 746 N N . ARG A 1 91 ? 12.055 6.551 13.656 1 39.44 91 ARG A N 1
ATOM 747 C CA . ARG A 1 91 ? 11.805 7.23 14.922 1 39.44 91 ARG A CA 1
ATOM 748 C C . ARG A 1 91 ? 10.383 6.969 15.414 1 39.44 91 ARG A C 1
ATOM 750 O O . ARG A 1 91 ? 10.156 6.801 16.609 1 39.44 91 ARG A O 1
ATOM 757 N N . LEU A 1 92 ? 9.469 6.914 14.633 1 41.72 92 LEU A N 1
ATOM 758 C CA . LEU A 1 92 ? 8.086 6.742 15.062 1 41.72 92 LEU A CA 1
ATOM 759 C C . LEU A 1 92 ? 7.836 5.312 15.531 1 41.72 92 LEU A C 1
ATOM 761 O O . LEU A 1 92 ? 7.07 5.09 16.469 1 41.72 92 LEU A O 1
ATOM 765 N N . THR A 1 93 ? 8.328 4.297 14.828 1 41.88 93 THR A N 1
ATOM 766 C CA . THR A 1 93 ? 8.195 2.953 15.391 1 41.88 93 THR A CA 1
ATOM 767 C C . THR A 1 93 ? 8.844 2.873 16.766 1 41.88 93 THR A C 1
ATOM 769 O O . THR A 1 93 ? 8.352 2.164 17.641 1 41.88 93 THR A O 1
ATOM 772 N N . LEU A 1 94 ? 9.898 3.576 16.969 1 38.88 94 LEU A N 1
ATOM 773 C CA . LEU A 1 94 ? 10.539 3.551 18.281 1 38.88 94 LEU A CA 1
ATOM 774 C C . LEU A 1 94 ? 9.711 4.332 19.297 1 38.88 94 LEU A C 1
ATOM 776 O O . LEU A 1 94 ? 9.703 3.996 20.484 1 38.88 94 LEU A O 1
ATOM 780 N N . GLU A 1 95 ? 9.227 5.422 18.875 1 39.31 95 GLU A N 1
ATOM 781 C CA . GLU A 1 95 ? 8.516 6.199 19.875 1 39.31 95 GLU A CA 1
ATOM 782 C C . GLU A 1 95 ? 7.164 5.578 20.219 1 39.31 95 GLU A C 1
ATOM 784 O O . GLU A 1 95 ? 6.555 5.906 21.234 1 39.31 95 GLU A O 1
ATOM 789 N N . SER A 1 96 ? 6.543 5.004 19.281 1 37.88 96 SER A N 1
ATOM 790 C CA . SER A 1 96 ? 5.289 4.387 19.703 1 37.88 96 SER A CA 1
ATOM 791 C C . SER A 1 96 ? 5.543 3.15 20.547 1 37.88 96 SER A C 1
ATOM 793 O O . SER A 1 96 ? 4.629 2.352 20.781 1 37.88 96 SER A O 1
ATOM 795 N N . GLY A 1 97 ? 6.77 2.887 20.766 1 31.53 97 GLY A N 1
ATOM 796 C CA . GLY A 1 97 ? 6.906 1.947 21.875 1 31.53 97 GLY A CA 1
ATOM 797 C C . GLY A 1 97 ? 6.195 2.398 23.141 1 31.53 97 GLY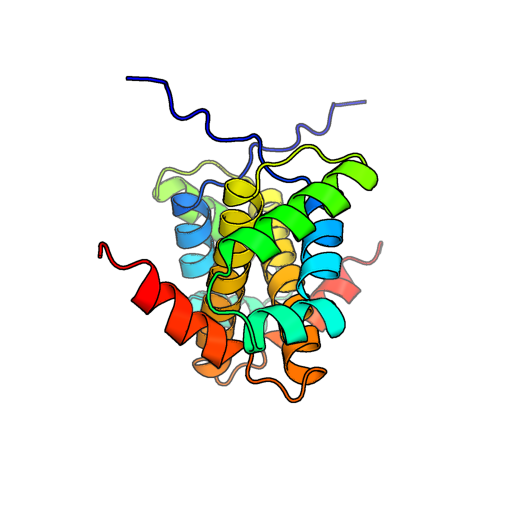 A C 1
ATOM 798 O O . GLY A 1 97 ? 5.898 3.584 23.297 1 31.53 97 GLY A O 1
ATOM 799 N N . PRO A 1 98 ? 5.488 1.451 23.766 1 36.25 98 PRO A N 1
ATOM 800 C CA . PRO A 1 98 ? 4.867 1.759 25.047 1 36.25 98 PRO A CA 1
ATOM 801 C C . PRO A 1 98 ? 5.766 2.605 25.953 1 36.25 98 PRO A C 1
ATOM 803 O O . PRO A 1 98 ? 6.938 2.279 26.141 1 36.25 98 PRO A O 1
ATOM 806 N N . GLY A 1 99 ? 6 3.863 25.688 1 26.19 99 GLY A N 1
ATOM 807 C CA . GLY A 1 99 ? 6.414 4.445 26.953 1 26.19 99 GLY A CA 1
ATOM 808 C C . GLY A 1 99 ? 5.363 4.32 28.031 1 26.19 99 GLY A C 1
ATOM 809 O O . GLY A 1 99 ? 4.184 4.109 27.75 1 26.19 99 GLY A O 1
ATOM 810 N N . MET B 1 1 ? -16 -2.943 27.219 1 28.08 1 MET B N 1
ATOM 811 C CA . MET B 1 1 ? -15.031 -3.203 26.156 1 28.08 1 MET B CA 1
ATOM 812 C C . MET B 1 1 ? -15.43 -2.482 24.875 1 28.08 1 MET B C 1
ATOM 814 O O . MET B 1 1 ? -16.469 -2.775 24.297 1 28.08 1 MET B O 1
ATOM 818 N N . GLU B 1 2 ? -15.32 -1.073 24.875 1 34.25 2 GLU B N 1
ATOM 819 C CA . GLU B 1 2 ? -15.836 -0.267 23.766 1 34.25 2 GLU B CA 1
ATOM 820 C C . GLU B 1 2 ? -15.281 -0.749 22.438 1 34.25 2 GLU B C 1
ATOM 822 O O . GLU B 1 2 ? -14.094 -1.038 22.312 1 34.25 2 GLU B O 1
ATOM 827 N N . LEU B 1 3 ? -16.078 -1.501 21.766 1 37.5 3 LEU B N 1
ATOM 828 C CA . LEU B 1 3 ? -15.703 -2.074 20.469 1 37.5 3 LEU B CA 1
ATOM 829 C C . LEU B 1 3 ? -14.906 -1.071 19.656 1 37.5 3 LEU B C 1
ATOM 831 O O . LEU B 1 3 ? -15.336 0.066 19.453 1 37.5 3 LEU B O 1
ATOM 835 N N . VAL B 1 4 ? -13.648 -1.008 19.875 1 44.62 4 VAL B N 1
ATOM 836 C CA . VAL B 1 4 ? -12.805 -0.142 19.047 1 44.62 4 VAL B CA 1
ATOM 837 C C . VAL B 1 4 ? -13.32 -0.127 17.609 1 44.62 4 VAL B C 1
ATOM 839 O O . VAL B 1 4 ? -13.445 -1.178 16.984 1 44.62 4 VAL B O 1
ATOM 842 N N . ARG B 1 5 ? -14.305 0.615 17.484 1 44.78 5 ARG B N 1
ATOM 843 C CA . ARG B 1 5 ? -14.883 0.761 16.156 1 44.78 5 ARG B CA 1
ATOM 844 C C . ARG B 1 5 ? -13.797 0.951 15.102 1 44.78 5 ARG B C 1
ATOM 846 O O . ARG B 1 5 ? -12.984 1.873 15.203 1 44.78 5 ARG B O 1
ATOM 853 N N . ARG B 1 6 ? -13.367 -0.206 14.594 1 51.47 6 ARG B N 1
ATOM 854 C CA . ARG B 1 6 ? -12.508 -0.106 13.414 1 51.47 6 ARG B CA 1
ATOM 855 C C . ARG B 1 6 ? -13.078 0.888 12.406 1 51.47 6 ARG B C 1
ATOM 857 O O . ARG B 1 6 ? -14.234 0.769 12 1 51.47 6 ARG B O 1
ATOM 864 N N . SER B 1 7 ? -12.539 2.094 12.484 1 58.47 7 SER B N 1
ATOM 865 C CA . SER B 1 7 ? -12.977 3.102 11.531 1 58.47 7 SER B CA 1
ATOM 866 C C . SER B 1 7 ? -13.102 2.518 10.125 1 58.47 7 SER B C 1
ATOM 868 O O . SER B 1 7 ? -12.414 1.55 9.789 1 58.47 7 SER B O 1
ATOM 870 N N . LYS B 1 8 ? -14.102 2.768 9.422 1 75.44 8 LYS B N 1
ATOM 871 C CA . LYS B 1 8 ? -14.359 2.375 8.039 1 75.44 8 LYS B CA 1
ATOM 872 C C . LYS B 1 8 ? -13.102 2.49 7.188 1 75.44 8 LYS B C 1
ATOM 874 O O . LYS B 1 8 ? -12.219 3.309 7.477 1 75.44 8 LYS B O 1
ATOM 879 N N . ASN B 1 9 ? -13.031 1.638 6.238 1 85.38 9 ASN B N 1
ATOM 880 C CA . ASN B 1 9 ? -11.898 1.626 5.324 1 85.38 9 ASN B CA 1
ATOM 881 C C . ASN B 1 9 ? -11.797 2.932 4.539 1 85.38 9 ASN B C 1
ATOM 883 O O . ASN B 1 9 ? -12.812 3.514 4.16 1 85.38 9 ASN B O 1
ATOM 887 N N . PHE B 1 10 ? -10.609 3.457 4.434 1 92.94 10 PHE B N 1
ATOM 888 C CA . PHE B 1 10 ? -10.367 4.613 3.578 1 92.94 10 PHE B CA 1
ATOM 889 C C . PHE B 1 10 ? -10.695 4.285 2.127 1 92.94 10 PHE B C 1
ATOM 891 O O . PHE B 1 10 ? -10.328 3.221 1.626 1 92.94 10 PHE B O 1
ATOM 898 N N . SER B 1 11 ? -11.477 5.195 1.532 1 91.06 11 SER B N 1
ATOM 899 C CA . SER B 1 11 ? -11.633 5.078 0.086 1 91.06 11 SER B CA 1
ATOM 900 C C . SER B 1 11 ? -10.344 5.438 -0.64 1 91.06 11 SER B C 1
ATOM 902 O O . SER B 1 11 ? -9.422 6 -0.041 1 91.06 11 SER B O 1
ATOM 904 N N . VAL B 1 12 ? -10.289 5.133 -1.923 1 88.62 12 VAL B N 1
ATOM 905 C CA . VAL B 1 12 ? -9.125 5.461 -2.734 1 88.62 12 VAL B CA 1
ATOM 906 C C . VAL B 1 12 ? -8.93 6.977 -2.77 1 88.62 12 VAL B C 1
ATOM 908 O O . VAL B 1 12 ? -7.812 7.469 -2.59 1 88.62 12 VAL B O 1
ATOM 911 N N . ALA B 1 13 ? -10.039 7.719 -2.992 1 93.81 13 ALA B N 1
ATOM 912 C CA . ALA B 1 13 ? -9.977 9.18 -3.055 1 93.81 13 ALA B CA 1
ATOM 913 C C . ALA B 1 13 ? -9.523 9.766 -1.723 1 93.81 13 ALA B C 1
ATOM 915 O O . ALA B 1 13 ? -8.734 10.711 -1.691 1 93.81 13 ALA B O 1
ATOM 916 N N . GLU B 1 14 ? -10 9.203 -0.622 1 95.81 14 GLU B N 1
ATOM 917 C CA . GLU B 1 14 ? -9.609 9.633 0.72 1 95.81 14 GLU B CA 1
ATOM 918 C C . GLU B 1 14 ? -8.133 9.375 0.977 1 95.81 14 GLU B C 1
ATOM 920 O O . GLU B 1 14 ? -7.434 10.227 1.534 1 95.81 14 GLU B O 1
ATOM 925 N N . SER B 1 15 ? -7.633 8.164 0.614 1 95.19 15 SER B N 1
ATOM 926 C CA . SER B 1 15 ? -6.227 7.805 0.767 1 95.19 15 SER B CA 1
ATOM 927 C C . SER B 1 15 ? -5.328 8.758 -0.02 1 95.19 15 SER B C 1
ATOM 929 O O . SER B 1 15 ? -4.309 9.219 0.494 1 95.19 15 SER B O 1
ATOM 931 N N . ASP B 1 16 ? -5.805 9.078 -1.189 1 94.5 16 ASP B N 1
ATOM 932 C CA . ASP B 1 16 ? -5.039 9.984 -2.035 1 94.5 16 ASP B CA 1
ATOM 933 C C . ASP B 1 16 ? -4.949 11.375 -1.408 1 94.5 16 ASP B C 1
ATOM 935 O O . ASP B 1 16 ? -3.885 12 -1.422 1 94.5 16 ASP B O 1
ATOM 939 N N . ALA B 1 17 ? -6.086 11.828 -0.926 1 97.44 17 ALA B N 1
ATOM 940 C CA . ALA B 1 17 ? -6.113 13.133 -0.265 1 97.44 17 ALA B CA 1
ATOM 941 C C . ALA B 1 17 ? -5.203 13.141 0.96 1 97.44 17 ALA B C 1
ATOM 943 O O . ALA B 1 17 ? -4.453 14.102 1.178 1 97.44 17 ALA B O 1
ATOM 944 N N . LEU B 1 18 ? -5.176 12.086 1.742 1 97.62 18 LEU B N 1
ATOM 945 C CA . LEU B 1 18 ? -4.344 11.969 2.936 1 97.62 18 LEU B CA 1
ATOM 946 C C . LEU B 1 18 ? -2.863 11.977 2.57 1 97.62 18 LEU B C 1
ATOM 948 O O . LEU B 1 18 ? -2.07 12.688 3.186 1 97.62 18 LEU B O 1
ATOM 952 N N . ILE B 1 19 ? -2.516 11.188 1.628 1 96.44 19 ILE B N 1
ATOM 953 C CA . ILE B 1 19 ? -1.125 11.086 1.197 1 96.44 19 ILE B CA 1
ATOM 954 C C . ILE B 1 19 ? -0.636 12.453 0.725 1 96.44 19 ILE B C 1
ATOM 956 O O . ILE B 1 19 ? 0.484 12.867 1.039 1 96.44 19 ILE B O 1
ATOM 960 N N . THR B 1 20 ? -1.46 13.141 -0.013 1 95.94 20 THR B N 1
ATOM 961 C CA . THR B 1 20 ? -1.121 14.469 -0.517 1 95.94 20 THR B CA 1
ATOM 962 C C . THR B 1 20 ? -0.87 15.438 0.636 1 95.94 20 THR B C 1
ATOM 964 O O . THR B 1 20 ? 0.108 16.188 0.621 1 95.94 20 THR B O 1
ATOM 967 N N . LEU B 1 21 ? -1.733 15.438 1.631 1 97.44 21 LEU B N 1
ATOM 968 C CA . LEU B 1 21 ? -1.58 16.297 2.795 1 97.44 21 LEU B CA 1
ATOM 969 C C . LEU B 1 21 ? -0.336 15.922 3.592 1 97.44 21 LEU B C 1
ATOM 971 O O . LEU B 1 21 ? 0.408 16.797 4.039 1 97.44 21 LEU B O 1
ATOM 975 N N . TRP B 1 22 ? -0.137 14.672 3.744 1 96.94 22 TRP B N 1
ATOM 976 C CA . TRP B 1 22 ? 0.979 14.148 4.527 1 96.94 22 TRP B CA 1
ATOM 977 C C . TRP B 1 22 ? 2.309 14.445 3.842 1 96.94 22 TRP B C 1
ATOM 979 O O . TRP B 1 22 ? 3.281 14.828 4.496 1 96.94 22 TRP B O 1
ATOM 989 N N . SER B 1 23 ? 2.332 14.328 2.596 1 95.19 23 SER B N 1
ATOM 990 C CA . SER B 1 23 ? 3.6 14.406 1.877 1 95.19 23 SER B CA 1
ATOM 991 C C . SER B 1 23 ? 3.943 15.852 1.525 1 95.19 23 SER B C 1
ATOM 993 O O . SER B 1 23 ? 5.008 16.125 0.965 1 95.19 23 SER B O 1
ATOM 995 N N . ASP B 1 24 ? 3.033 16.719 1.842 1 94.44 24 ASP B N 1
ATOM 996 C CA . ASP B 1 24 ? 3.277 18.141 1.614 1 94.44 24 ASP B CA 1
ATOM 997 C C . ASP B 1 24 ? 4.578 18.578 2.279 1 94.44 24 ASP B C 1
ATOM 999 O O . ASP B 1 24 ? 4.812 18.281 3.451 1 94.44 24 ASP B O 1
ATOM 1003 N N . PRO B 1 25 ? 5.48 19.344 1.505 1 92.5 25 PRO B N 1
ATOM 1004 C CA . PRO B 1 25 ? 6.77 19.75 2.062 1 92.5 25 PRO B CA 1
ATOM 1005 C C . PRO B 1 25 ? 6.621 20.562 3.348 1 92.5 25 PRO B C 1
ATOM 1007 O O . PRO B 1 25 ? 7.41 20.391 4.281 1 92.5 25 PRO B O 1
ATOM 1010 N N . GLU B 1 26 ? 5.676 21.375 3.42 1 94.19 26 GLU B N 1
ATOM 1011 C CA . GLU B 1 26 ? 5.457 22.172 4.625 1 94.19 26 GLU B CA 1
ATOM 1012 C C . GLU B 1 26 ? 5.059 21.281 5.805 1 94.19 26 GLU B C 1
ATOM 1014 O O . GLU B 1 26 ? 5.484 21.531 6.938 1 94.19 26 GLU B O 1
ATOM 1019 N N . THR B 1 27 ? 4.246 20.297 5.516 1 95.25 27 THR B N 1
ATOM 1020 C CA . THR B 1 27 ? 3.855 19.35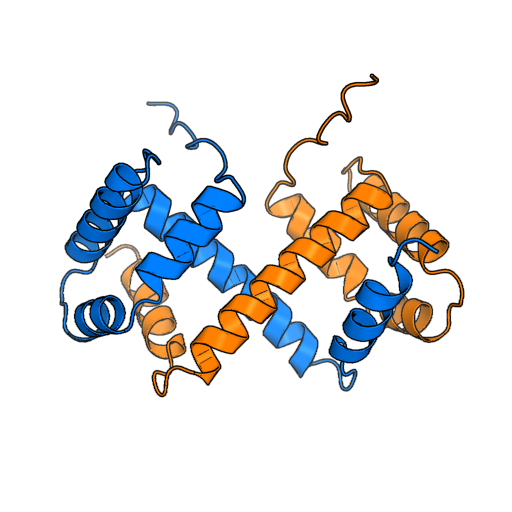9 6.555 1 95.25 27 THR B CA 1
ATOM 1021 C C . THR B 1 27 ? 5.055 18.531 7.008 1 95.25 27 THR B C 1
ATOM 1023 O O . THR B 1 27 ? 5.262 18.328 8.203 1 95.25 27 THR B O 1
ATOM 1026 N N . GLN B 1 28 ? 5.844 18.188 6.098 1 92.81 28 GLN B N 1
ATOM 1027 C CA . GLN B 1 28 ? 7.004 17.359 6.426 1 92.81 28 GLN B CA 1
ATOM 1028 C C . GLN B 1 28 ? 8.023 18.156 7.238 1 92.81 28 GLN B C 1
ATOM 1030 O O . GLN B 1 28 ? 8.68 17.609 8.125 1 92.81 28 GLN B O 1
ATOM 1035 N N . LYS B 1 29 ? 8.125 19.453 6.992 1 92.12 29 LYS B N 1
ATOM 1036 C CA . LYS B 1 29 ? 8.969 20.312 7.812 1 92.12 29 LYS B CA 1
ATOM 1037 C C . LYS B 1 29 ? 8.492 20.328 9.258 1 92.12 29 LYS B C 1
ATOM 1039 O O . LYS B 1 29 ? 9.305 20.328 10.188 1 92.12 29 LYS B O 1
ATOM 1044 N N . LYS B 1 30 ? 7.191 20.344 9.477 1 93.75 30 LYS B N 1
ATOM 1045 C CA . LYS B 1 30 ? 6.629 20.312 10.82 1 93.75 30 LYS B CA 1
ATOM 1046 C C . LYS B 1 30 ? 6.965 19 11.523 1 93.75 30 LYS B C 1
ATOM 1048 O O . LYS B 1 30 ? 7.316 18.984 12.703 1 93.75 30 LYS B O 1
ATOM 1053 N N . PHE B 1 31 ? 6.863 17.922 10.805 1 91.56 31 PHE B N 1
ATOM 1054 C CA . PHE B 1 31 ? 7.227 16.625 11.375 1 91.56 31 PHE B CA 1
ATOM 1055 C C . PHE B 1 31 ? 8.688 16.625 11.797 1 91.56 31 PHE B C 1
ATOM 1057 O O . PHE B 1 31 ? 9.031 16.062 12.852 1 91.56 31 PHE B O 1
ATOM 1064 N N . ASP B 1 32 ? 9.469 17.297 11.047 1 88.75 32 ASP B N 1
ATOM 1065 C CA . ASP B 1 32 ? 10.906 17.297 11.289 1 88.75 32 ASP B CA 1
ATOM 1066 C C . ASP B 1 32 ? 11.273 18.125 12.516 1 88.75 32 ASP B C 1
ATOM 1068 O O . ASP B 1 32 ? 12.211 17.781 13.242 1 88.75 32 ASP B O 1
ATOM 1072 N N . SER B 1 33 ? 10.547 19.062 12.742 1 89.88 33 SER B N 1
ATOM 1073 C CA . SER B 1 33 ? 10.906 20.016 13.789 1 89.88 33 SER B CA 1
ATOM 1074 C C . SER B 1 33 ? 10.109 19.766 15.062 1 89.88 33 SER B C 1
ATOM 1076 O O . SER B 1 33 ? 10.469 20.266 16.141 1 89.88 33 SER B O 1
ATOM 1078 N N . ALA B 1 34 ? 9.086 19.047 14.945 1 84.88 34 ALA B N 1
ATOM 1079 C CA . ALA B 1 34 ? 8.148 18.938 16.062 1 84.88 34 ALA B CA 1
ATOM 1080 C C . ALA B 1 34 ? 8.602 17.875 17.062 1 84.88 34 ALA B C 1
ATOM 1082 O O . ALA B 1 34 ? 9.211 16.875 16.672 1 84.88 34 ALA B O 1
ATOM 1083 N N . TYR B 1 35 ? 8.25 18.219 18.281 1 85.38 35 TYR B N 1
ATOM 1084 C CA . TYR B 1 35 ? 8.461 17.25 19.359 1 85.38 35 TYR B CA 1
ATOM 1085 C C . TYR B 1 35 ? 7.254 16.344 19.516 1 85.38 35 TYR B C 1
ATOM 1087 O O . TYR B 1 35 ? 7.402 15.133 19.734 1 85.38 35 TYR B O 1
ATOM 1095 N N . ARG B 1 36 ? 6.145 16.953 19.266 1 91.31 36 ARG B N 1
ATOM 1096 C CA . ARG B 1 36 ? 4.91 16.188 19.391 1 91.31 36 ARG B CA 1
ATOM 1097 C C . ARG B 1 36 ? 4.223 16.047 18.031 1 91.31 36 ARG B C 1
ATOM 1099 O O . ARG B 1 36 ? 3.596 17 17.547 1 91.31 36 ARG B O 1
ATOM 1106 N N . HIS B 1 37 ? 4.234 14.82 17.516 1 95.62 37 HIS B N 1
ATOM 1107 C CA . HIS B 1 37 ? 3.676 14.609 16.172 1 95.62 37 HIS B CA 1
ATOM 1108 C C . HIS B 1 37 ? 2.152 14.555 16.219 1 95.62 37 HIS B C 1
ATOM 1110 O O . HIS B 1 37 ? 1.492 14.703 15.188 1 95.62 37 HIS B O 1
ATOM 1116 N N . SER B 1 38 ? 1.627 14.367 17.469 1 96.56 38 SER B N 1
ATOM 1117 C CA . SER B 1 38 ? 0.18 14.289 17.641 1 96.56 38 SER B CA 1
ATOM 1118 C C . SER B 1 38 ? -0.508 15.555 17.141 1 96.56 38 SER B C 1
ATOM 1120 O O . SER B 1 38 ? -1.6 15.492 16.578 1 96.56 38 SER B O 1
ATOM 1122 N N . VAL B 1 39 ? 0.118 16.625 17.328 1 96.5 39 VAL B N 1
ATOM 1123 C CA . VAL B 1 39 ? -0.465 17.906 16.922 1 96.5 39 VAL B CA 1
ATOM 1124 C C . VAL B 1 39 ? -0.494 17.984 15.391 1 96.5 39 VAL B C 1
ATOM 1126 O O . VAL B 1 39 ? -1.439 18.531 14.812 1 96.5 39 VAL B O 1
ATOM 1129 N N . ILE B 1 40 ? 0.494 17.438 14.719 1 97.62 40 ILE B N 1
ATOM 1130 C CA . ILE B 1 40 ? 0.581 17.484 13.266 1 97.62 40 ILE B CA 1
ATOM 1131 C C . ILE B 1 40 ? -0.478 16.562 12.664 1 97.62 40 ILE B C 1
ATOM 1133 O O . ILE B 1 40 ? -1.147 16.922 11.688 1 97.62 40 ILE B O 1
ATOM 1137 N N . TRP B 1 41 ? -0.654 15.438 13.297 1 98.19 41 TRP B N 1
ATOM 1138 C CA . TRP B 1 41 ? -1.695 14.531 12.828 1 98.19 41 TRP B CA 1
ATOM 1139 C C . TRP B 1 41 ? -3.078 15.141 13.016 1 98.19 41 TRP B C 1
ATOM 1141 O O . TRP B 1 41 ? -3.973 14.93 12.188 1 98.19 41 TRP B O 1
ATOM 1151 N N . GLU B 1 42 ? -3.266 15.906 14.109 1 98.5 42 GLU B N 1
ATOM 1152 C CA . GLU B 1 42 ? -4.52 16.625 14.305 1 98.5 42 GLU B CA 1
ATOM 1153 C C . GLU B 1 42 ? -4.742 17.656 13.195 1 98.5 42 GLU B C 1
ATOM 1155 O O . GLU B 1 42 ? -5.863 17.812 12.711 1 98.5 42 GLU B O 1
ATOM 1160 N N . MET B 1 43 ? -3.711 18.297 12.867 1 98.44 43 MET B N 1
ATOM 1161 C CA . MET B 1 43 ? -3.781 19.25 11.766 1 98.44 43 MET B CA 1
ATOM 1162 C C . MET B 1 43 ? -4.16 18.562 10.461 1 98.44 43 MET B C 1
ATOM 1164 O O . MET B 1 43 ? -5.023 19.047 9.727 1 98.44 43 MET B O 1
ATOM 1168 N N . ILE B 1 44 ? -3.539 17.438 10.148 1 98.5 44 ILE B N 1
ATOM 1169 C CA . ILE B 1 44 ? -3.812 16.672 8.938 1 98.5 44 ILE B CA 1
ATOM 1170 C C . ILE B 1 44 ? -5.27 16.203 8.938 1 98.5 44 ILE B C 1
ATOM 1172 O O . ILE B 1 44 ? -5.965 16.328 7.93 1 98.5 44 ILE B O 1
ATOM 1176 N N . ALA B 1 45 ? -5.727 15.758 10.094 1 98.69 45 ALA B N 1
ATOM 1177 C CA . ALA B 1 45 ? -7.105 15.289 10.219 1 98.69 45 ALA B CA 1
ATOM 1178 C C . ALA B 1 45 ? -8.094 16.422 9.961 1 98.69 45 ALA B C 1
ATOM 1180 O O . ALA B 1 45 ? -9.102 16.219 9.273 1 98.69 45 ALA B O 1
ATOM 1181 N N . ASN B 1 46 ? -7.785 17.578 10.484 1 98.69 46 ASN B N 1
ATOM 1182 C CA . ASN B 1 46 ? -8.641 18.734 10.273 1 98.69 46 ASN B CA 1
ATOM 1183 C C . ASN B 1 46 ? -8.688 19.141 8.805 1 98.69 46 ASN B C 1
ATOM 1185 O O . ASN B 1 46 ? -9.758 19.453 8.281 1 98.69 46 ASN B O 1
ATOM 1189 N N . LYS B 1 47 ? -7.535 19.094 8.117 1 98.56 47 LYS B N 1
ATOM 1190 C CA . LYS B 1 47 ? -7.492 19.406 6.695 1 98.56 47 LYS B CA 1
ATOM 1191 C C . LYS B 1 47 ? -8.25 18.375 5.875 1 98.56 47 LYS B C 1
ATOM 1193 O O . LYS B 1 47 ? -8.945 18.719 4.918 1 98.56 47 LYS B O 1
ATOM 1198 N N . LEU B 1 48 ? -8.102 17.141 6.242 1 98.25 48 LEU B N 1
ATOM 1199 C CA . LEU B 1 48 ? -8.844 16.078 5.57 1 98.25 48 LEU B CA 1
ATOM 1200 C C . LEU B 1 48 ? -10.344 16.281 5.707 1 98.25 48 LEU B C 1
ATOM 1202 O O . LEU B 1 48 ? -11.102 16.062 4.758 1 98.25 48 LEU B O 1
ATOM 1206 N N . ARG B 1 49 ? -10.812 16.75 6.879 1 98.06 49 ARG B N 1
ATOM 1207 C CA . ARG B 1 49 ? -12.219 17.047 7.133 1 98.06 49 ARG B CA 1
ATOM 1208 C C . ARG B 1 49 ? -12.719 18.156 6.223 1 98.06 49 ARG B C 1
ATOM 1210 O O . ARG B 1 49 ? -13.836 18.109 5.719 1 98.06 49 ARG B O 1
ATOM 1217 N N . MET B 1 50 ? -11.859 19.094 6.004 1 97.94 50 MET B N 1
ATOM 1218 C CA . MET B 1 50 ? -12.211 20.219 5.129 1 97.94 50 MET B CA 1
ATOM 1219 C C . MET B 1 50 ? -12.406 19.734 3.693 1 97.94 50 MET B C 1
ATOM 1221 O O . MET B 1 50 ? -13.133 20.375 2.92 1 97.94 50 MET B O 1
ATOM 1225 N N . HIS B 1 51 ? -11.789 18.625 3.318 1 97 51 HIS B N 1
ATOM 1226 C CA . HIS B 1 51 ? -11.977 18.031 2.002 1 97 51 HIS B CA 1
ATOM 1227 C C . HIS B 1 51 ? -13.211 17.125 1.975 1 97 51 HIS B C 1
ATOM 1229 O O . HIS B 1 51 ? -13.5 16.5 0.956 1 97 51 HIS B O 1
ATOM 1235 N N . GLY B 1 52 ? -13.828 16.906 3.145 1 96.69 52 GLY B N 1
ATOM 1236 C CA . GLY B 1 52 ? -15.07 16.156 3.195 1 96.69 52 GLY B CA 1
ATOM 1237 C C . GLY B 1 52 ? -14.906 14.758 3.775 1 96.69 52 GLY B C 1
ATOM 1238 O O . GLY B 1 52 ? -15.836 13.945 3.725 1 96.69 52 GLY B O 1
ATOM 1239 N N . TYR B 1 53 ? -13.727 14.547 4.332 1 97.12 53 TYR B N 1
ATOM 1240 C CA . TYR B 1 53 ? -13.469 13.234 4.898 1 97.12 53 TYR B CA 1
ATOM 1241 C C . TYR B 1 53 ? -13.305 13.312 6.414 1 97.12 53 TYR B C 1
ATOM 1243 O O . TYR B 1 53 ? -12.406 14 6.91 1 97.12 53 TYR B O 1
ATOM 1251 N N . GLU B 1 54 ? -14.195 12.648 7.074 1 96.44 54 GLU B N 1
ATOM 1252 C CA . GLU B 1 54 ? -14.164 12.672 8.539 1 96.44 54 GLU B CA 1
ATOM 1253 C C . GLU B 1 54 ? -13.352 11.508 9.094 1 96.44 54 GLU B C 1
ATOM 1255 O O . GLU B 1 54 ? -13.797 10.359 9.078 1 96.44 54 GLU B O 1
ATOM 1260 N N . ARG B 1 55 ? -12.156 11.758 9.578 1 97.38 55 ARG B N 1
ATOM 1261 C CA . ARG B 1 55 ? -11.234 10.805 10.18 1 97.38 55 ARG B CA 1
ATOM 1262 C C . ARG B 1 55 ? -10.57 11.398 11.414 1 97.38 55 ARG B C 1
ATOM 1264 O O . ARG B 1 55 ? -10.359 12.609 11.5 1 97.38 55 ARG B O 1
ATOM 1271 N N . SER B 1 56 ? -10.258 10.562 12.375 1 97.12 56 SER B N 1
ATOM 1272 C CA . SER B 1 56 ? -9.484 10.984 13.531 1 97.12 56 SER B CA 1
ATOM 1273 C C . SER B 1 56 ? -8 11.086 13.203 1 97.12 56 SER B C 1
ATOM 1275 O O . SER B 1 56 ? -7.539 10.5 12.219 1 97.12 56 SER B O 1
ATOM 1277 N N . SER B 1 57 ? -7.285 11.766 14.086 1 97.81 57 SER B N 1
ATOM 1278 C CA . SER B 1 57 ? -5.836 11.859 13.922 1 97.81 57 SER B CA 1
ATOM 1279 C C . SER B 1 57 ? -5.18 10.484 14 1 97.81 57 SER B C 1
ATOM 1281 O O . SER B 1 57 ? -4.23 10.203 13.266 1 97.81 57 SER B O 1
ATOM 1283 N N . ILE B 1 58 ? -5.746 9.641 14.828 1 96.56 58 ILE B N 1
ATOM 1284 C CA . ILE B 1 58 ? -5.211 8.297 14.984 1 96.56 58 ILE B CA 1
ATOM 1285 C C . ILE B 1 58 ? -5.457 7.492 13.703 1 96.56 58 ILE B C 1
ATOM 1287 O O . ILE B 1 58 ? -4.586 6.746 13.258 1 96.56 58 ILE B O 1
ATOM 1291 N N . ASP B 1 59 ? -6.605 7.688 13.07 1 96.44 59 ASP B N 1
ATOM 1292 C CA . ASP B 1 59 ? -6.91 7.012 11.812 1 96.44 59 ASP B CA 1
ATOM 1293 C C . ASP B 1 59 ? -5.93 7.43 10.719 1 96.44 59 ASP B C 1
ATOM 1295 O O . ASP B 1 59 ? -5.465 6.59 9.945 1 96.44 59 ASP B O 1
ATOM 1299 N N . CYS B 1 60 ? -5.613 8.688 10.664 1 97.88 60 CYS B N 1
ATOM 1300 C CA . CYS B 1 60 ? -4.711 9.211 9.648 1 97.88 60 CYS B CA 1
ATOM 1301 C C . CYS B 1 60 ? -3.307 8.656 9.82 1 97.88 60 CYS B C 1
ATOM 1303 O O . CYS B 1 60 ? -2.695 8.188 8.859 1 97.88 60 CYS B O 1
ATOM 1305 N N . LYS B 1 61 ? -2.918 8.68 11.039 1 97 61 LYS B N 1
ATOM 1306 C CA . LYS B 1 61 ? -1.603 8.125 11.359 1 97 61 LYS B CA 1
ATOM 1307 C C . LYS B 1 61 ? -1.521 6.648 10.992 1 97 61 LYS B C 1
ATOM 1309 O O . LYS B 1 61 ? -0.578 6.223 10.32 1 97 61 LYS B O 1
ATOM 1314 N N . THR B 1 62 ? -2.486 5.926 11.414 1 94.06 62 THR B N 1
ATOM 1315 C CA . THR B 1 62 ? -2.5 4.488 11.164 1 94.06 62 THR B CA 1
ATOM 1316 C C . THR B 1 62 ? -2.516 4.199 9.664 1 94.06 62 THR B C 1
ATOM 1318 O O . THR B 1 62 ? -1.815 3.299 9.195 1 94.06 62 THR B O 1
ATOM 1321 N N . LYS B 1 63 ? -3.316 5.016 8.922 1 94.25 63 LYS B N 1
ATOM 1322 C CA . LYS B 1 63 ? -3.418 4.805 7.48 1 94.25 63 LYS B CA 1
ATOM 1323 C C . LYS B 1 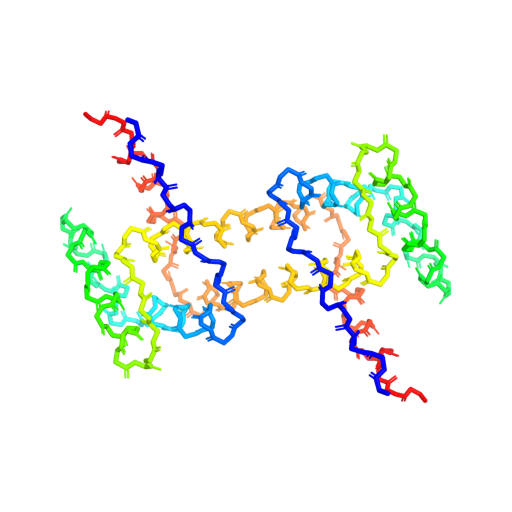63 ? -2.078 5.055 6.793 1 94.25 63 LYS B C 1
ATOM 1325 O O . LYS B 1 63 ? -1.625 4.238 5.988 1 94.25 63 LYS B O 1
ATOM 1330 N N . ILE B 1 64 ? -1.404 6.102 7.109 1 95.81 64 ILE B N 1
ATOM 1331 C CA . ILE B 1 64 ? -0.114 6.418 6.504 1 95.81 64 ILE B CA 1
ATOM 1332 C C . ILE B 1 64 ? 0.908 5.348 6.883 1 95.81 64 ILE B C 1
ATOM 1334 O O . ILE B 1 64 ? 1.68 4.891 6.035 1 95.81 64 ILE B O 1
ATOM 1338 N N . ASN B 1 65 ? 0.834 4.922 8.156 1 93.88 65 ASN B N 1
ATOM 1339 C CA . ASN B 1 65 ? 1.78 3.904 8.594 1 93.88 65 ASN B CA 1
ATOM 1340 C C . ASN B 1 65 ? 1.573 2.588 7.855 1 93.88 65 ASN B C 1
ATOM 1342 O O . ASN B 1 65 ? 2.539 1.904 7.512 1 93.88 65 ASN B O 1
ATOM 1346 N N . ASN B 1 66 ? 0.322 2.275 7.617 1 90.56 66 ASN B N 1
ATOM 1347 C CA . ASN B 1 66 ? 0.03 1.05 6.883 1 90.56 66 ASN B CA 1
ATOM 1348 C C . ASN B 1 66 ? 0.507 1.139 5.434 1 90.56 66 ASN B C 1
ATOM 1350 O O . ASN B 1 66 ? 1.03 0.165 4.891 1 90.56 66 ASN B O 1
ATOM 1354 N N . LEU B 1 67 ? 0.304 2.248 4.859 1 93.06 67 LEU B N 1
ATOM 1355 C CA . LEU B 1 67 ? 0.734 2.443 3.479 1 93.06 67 LEU B CA 1
ATOM 1356 C C . LEU B 1 67 ? 2.256 2.408 3.373 1 93.06 67 LEU B C 1
ATOM 1358 O O . LEU B 1 67 ? 2.803 1.837 2.43 1 93.06 67 LEU B O 1
ATOM 1362 N N . LYS B 1 68 ? 2.885 2.945 4.332 1 92.69 68 LYS B N 1
ATOM 1363 C CA . LYS B 1 68 ? 4.344 2.895 4.383 1 92.69 68 LYS B CA 1
ATOM 1364 C C . LYS B 1 68 ? 4.84 1.459 4.539 1 92.69 68 LYS B C 1
ATOM 1366 O O . LYS B 1 68 ? 5.801 1.053 3.883 1 92.69 68 LYS B O 1
ATOM 1371 N N . ALA B 1 69 ? 4.152 0.767 5.445 1 91.38 69 ALA B N 1
ATOM 1372 C CA . ALA B 1 69 ? 4.52 -0.635 5.617 1 91.38 69 ALA B CA 1
ATOM 1373 C C . ALA B 1 69 ? 4.422 -1.396 4.297 1 91.38 69 ALA B C 1
ATOM 1375 O O . ALA B 1 69 ? 5.285 -2.221 3.982 1 91.38 69 ALA B O 1
ATOM 1376 N N . THR B 1 70 ? 3.418 -1.07 3.553 1 90.62 70 THR B N 1
ATOM 1377 C CA . THR B 1 70 ? 3.25 -1.676 2.236 1 90.62 70 THR B CA 1
ATOM 1378 C C . THR B 1 70 ? 4.402 -1.288 1.312 1 90.62 70 THR B C 1
ATOM 1380 O O . THR B 1 70 ? 4.961 -2.139 0.62 1 90.62 70 THR B O 1
ATOM 1383 N N . TYR B 1 71 ? 4.758 -0.018 1.282 1 92 71 TYR B N 1
ATOM 1384 C CA . TYR B 1 71 ? 5.875 0.47 0.487 1 92 71 TYR B CA 1
ATOM 1385 C C . TYR B 1 71 ? 7.152 -0.295 0.815 1 92 71 TYR B C 1
ATOM 1387 O O . TYR B 1 71 ? 7.859 -0.754 -0.086 1 92 71 TYR B O 1
ATOM 1395 N N . PHE B 1 72 ? 7.395 -0.545 2.088 1 91.12 72 PHE B N 1
ATOM 1396 C CA . PHE B 1 72 ? 8.633 -1.198 2.504 1 91.12 72 PHE B CA 1
ATOM 1397 C C . PHE B 1 72 ? 8.617 -2.678 2.139 1 91.12 72 PHE B C 1
ATOM 1399 O O . PHE B 1 72 ? 9.656 -3.256 1.818 1 91.12 72 PHE B O 1
ATOM 1406 N N . LYS B 1 73 ? 7.488 -3.213 2.238 1 91.25 73 LYS B N 1
ATOM 1407 C CA . LYS B 1 73 ? 7.363 -4.609 1.824 1 91.25 73 LYS B CA 1
ATOM 1408 C C . LYS B 1 73 ? 7.719 -4.777 0.349 1 91.25 73 LYS B C 1
ATOM 1410 O O . LYS B 1 73 ? 8.508 -5.648 -0.009 1 91.25 73 LYS B O 1
ATOM 1415 N N . PHE B 1 74 ? 7.184 -3.924 -0.498 1 91.44 74 PHE B N 1
ATOM 1416 C CA . PHE B 1 74 ? 7.441 -4.004 -1.931 1 91.44 74 PHE B CA 1
ATOM 1417 C C . PHE B 1 74 ? 8.883 -3.617 -2.244 1 91.44 74 PHE B C 1
ATOM 1419 O O . PHE B 1 74 ? 9.508 -4.199 -3.133 1 91.44 74 PHE B O 1
ATOM 1426 N N . ARG B 1 75 ? 9.375 -2.633 -1.545 1 90.06 75 ARG B N 1
ATOM 1427 C CA . ARG B 1 75 ? 10.766 -2.242 -1.736 1 90.06 75 ARG B CA 1
ATOM 1428 C C . ARG B 1 75 ? 11.703 -3.418 -1.483 1 90.06 75 ARG B C 1
ATOM 1430 O O . ARG B 1 75 ? 12.656 -3.633 -2.238 1 90.06 75 ARG B O 1
ATOM 1437 N N . ARG B 1 76 ? 11.414 -4.172 -0.466 1 90.62 76 ARG B N 1
ATOM 1438 C CA . ARG B 1 76 ? 12.227 -5.348 -0.157 1 90.62 76 ARG B CA 1
ATOM 1439 C C . ARG B 1 76 ? 12.125 -6.391 -1.267 1 90.62 76 ARG B C 1
ATOM 1441 O O . ARG B 1 76 ? 13.133 -6.969 -1.676 1 90.62 76 ARG B O 1
ATOM 1448 N N . ILE B 1 77 ? 10.977 -6.578 -1.697 1 88.12 77 ILE B N 1
ATOM 1449 C CA . ILE B 1 77 ? 10.742 -7.547 -2.762 1 88.12 77 ILE B CA 1
ATOM 1450 C C . ILE B 1 77 ? 11.508 -7.137 -4.016 1 88.12 77 ILE B C 1
ATOM 1452 O O . ILE B 1 77 ? 12.18 -7.961 -4.637 1 88.12 77 ILE B O 1
ATOM 1456 N N . TYR B 1 78 ? 11.484 -5.852 -4.387 1 85.69 78 TYR B N 1
ATOM 1457 C CA . TYR B 1 78 ? 12.133 -5.344 -5.59 1 85.69 78 TYR B CA 1
ATOM 1458 C C . TYR B 1 78 ? 13.648 -5.359 -5.445 1 85.69 78 TYR B C 1
ATOM 1460 O O . TYR B 1 78 ? 14.367 -5.586 -6.418 1 85.69 78 TYR B O 1
ATOM 1468 N N . SER B 1 79 ? 14.016 -5.109 -4.258 1 85.38 79 SER B N 1
ATOM 1469 C CA . SER B 1 79 ? 15.453 -5.098 -4.012 1 85.38 79 SER B CA 1
ATOM 1470 C C . SER B 1 79 ? 16.031 -6.512 -3.998 1 85.38 79 SER B C 1
ATOM 1472 O O . SER B 1 79 ? 17.188 -6.723 -4.352 1 85.38 79 SER B O 1
ATOM 1474 N N . ALA B 1 80 ? 15.289 -7.41 -3.42 1 81.25 80 ALA B N 1
ATOM 1475 C CA . ALA B 1 80 ? 15.742 -8.797 -3.354 1 81.25 80 ALA B CA 1
ATOM 1476 C C . ALA B 1 80 ? 15.781 -9.43 -4.742 1 81.25 80 ALA B C 1
ATOM 1478 O O . ALA B 1 80 ? 16.594 -10.328 -5.004 1 81.25 80 ALA B O 1
ATOM 1479 N N . GLY B 1 81 ? 14.688 -9.062 -5.473 1 66.94 81 GLY B N 1
ATOM 1480 C CA . GLY B 1 81 ? 14.578 -9.656 -6.797 1 66.94 81 GLY B CA 1
ATOM 1481 C C . GLY B 1 81 ? 15.406 -8.938 -7.844 1 66.94 81 GLY B C 1
ATOM 1482 O O . GLY B 1 81 ? 15.672 -7.734 -7.719 1 66.94 81 GLY B O 1
ATOM 1483 N N . GLU B 1 82 ? 16.562 -9.445 -8.477 1 53.75 82 GLU B N 1
ATOM 1484 C CA . GLU B 1 82 ? 17.188 -8.93 -9.695 1 53.75 82 GLU B CA 1
ATOM 1485 C C . GLU B 1 82 ? 16.141 -8.453 -10.695 1 53.75 82 GLU B C 1
ATOM 1487 O O . GLU B 1 82 ? 16.469 -7.871 -11.727 1 53.75 82 GLU B O 1
ATOM 1492 N N . TYR B 1 83 ? 14.898 -8.812 -10.484 1 51.44 83 TYR B N 1
ATOM 1493 C CA . TYR B 1 83 ? 13.922 -8.586 -11.547 1 51.44 83 TYR B CA 1
ATOM 1494 C C . TYR B 1 83 ? 13.258 -7.227 -11.398 1 51.44 83 TYR B C 1
ATOM 1496 O O . TYR B 1 83 ? 13.008 -6.766 -10.281 1 51.44 83 TYR B O 1
ATOM 1504 N N . ASP B 1 84 ? 13.586 -6.367 -12.336 1 49.84 84 ASP B N 1
ATOM 1505 C CA . ASP B 1 84 ? 12.844 -5.121 -12.484 1 49.84 84 ASP B CA 1
ATOM 1506 C C . ASP B 1 84 ? 11.336 -5.375 -12.484 1 49.84 84 ASP B C 1
ATOM 1508 O O . ASP B 1 84 ? 10.766 -5.742 -13.508 1 49.84 84 ASP B O 1
ATOM 1512 N N . LEU B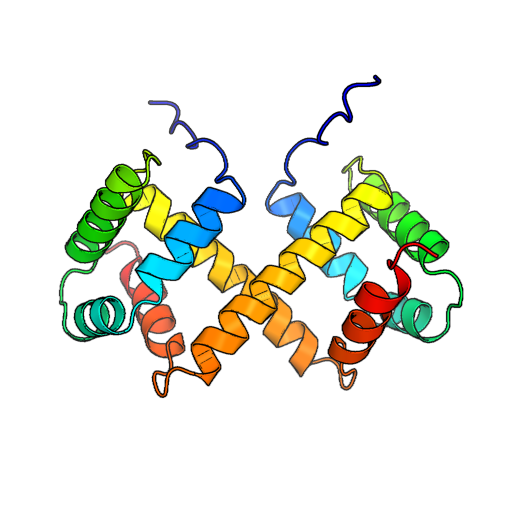 1 85 ? 10.805 -5.84 -11.469 1 53.38 85 LEU B N 1
ATOM 1513 C CA . LEU B 1 85 ? 9.359 -6.02 -11.43 1 5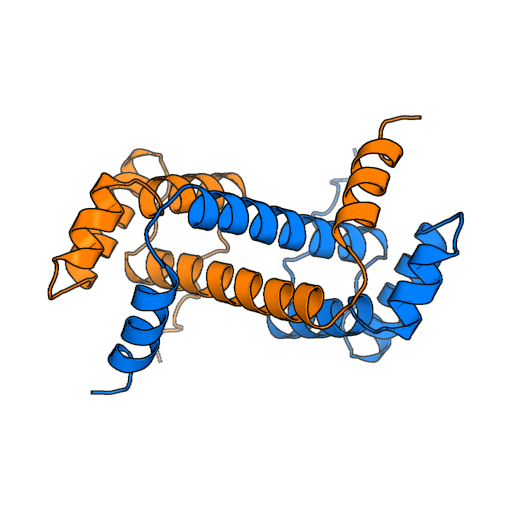3.38 85 LEU B CA 1
ATOM 1514 C C . LEU B 1 85 ? 8.648 -4.848 -12.094 1 53.38 85 LEU B C 1
ATOM 1516 O O . LEU B 1 85 ? 7.48 -4.957 -12.477 1 53.38 85 LEU B O 1
ATOM 1520 N N . ASP B 1 86 ? 9.32 -3.682 -12.141 1 50.28 86 ASP B N 1
ATOM 1521 C CA . ASP B 1 86 ? 8.797 -2.52 -12.852 1 50.28 86 ASP B CA 1
ATOM 1522 C C . ASP B 1 86 ? 8.461 -2.865 -14.305 1 50.28 86 ASP B C 1
ATOM 1524 O O . ASP B 1 86 ? 7.52 -2.309 -14.875 1 50.28 86 ASP B O 1
ATOM 1528 N N . GLY B 1 87 ? 9.258 -3.713 -14.891 1 48.12 87 GLY B N 1
ATOM 1529 C CA . GLY B 1 87 ? 9.016 -4.039 -16.281 1 48.12 87 GLY B CA 1
ATOM 1530 C C . GLY B 1 87 ? 7.676 -4.711 -16.516 1 48.12 87 GLY B C 1
ATOM 1531 O O . GLY B 1 87 ? 7.086 -4.582 -17.594 1 48.12 87 GLY B O 1
ATOM 1532 N N . THR B 1 88 ? 7.418 -5.496 -15.703 1 43.12 88 THR B N 1
ATOM 1533 C CA . THR B 1 88 ? 6.133 -6.168 -15.875 1 43.12 88 THR B CA 1
ATOM 1534 C C . THR B 1 88 ? 4.984 -5.168 -15.773 1 43.12 88 THR B C 1
ATOM 1536 O O . THR B 1 88 ? 3.996 -5.27 -16.5 1 43.12 88 THR B O 1
ATOM 1539 N N . PHE B 1 89 ? 5.055 -4.285 -14.914 1 45 89 PHE B N 1
ATOM 1540 C CA . PHE B 1 89 ? 3.99 -3.311 -14.711 1 45 89 PHE B CA 1
ATOM 1541 C C . PHE B 1 89 ? 3.834 -2.416 -15.938 1 45 89 PHE B C 1
ATOM 1543 O O . PHE B 1 89 ? 2.713 -2.078 -16.328 1 45 89 PHE B O 1
ATOM 1550 N N . ALA B 1 90 ? 4.973 -1.916 -16.391 1 41.84 90 ALA B N 1
ATOM 1551 C CA . ALA B 1 90 ? 4.816 -1.165 -17.641 1 41.84 90 ALA B CA 1
ATOM 1552 C C . ALA B 1 90 ? 4.105 -2.002 -18.703 1 41.84 90 ALA B C 1
ATOM 1554 O O . ALA B 1 90 ? 3.334 -1.471 -19.5 1 41.84 90 ALA B O 1
ATOM 1555 N N . ARG B 1 91 ? 4.363 -3.211 -18.688 1 39 91 ARG B N 1
ATOM 1556 C CA . ARG B 1 91 ? 3.729 -4.031 -19.719 1 39 91 ARG B CA 1
ATOM 1557 C C . ARG B 1 91 ? 2.258 -4.273 -19.391 1 39 91 ARG B C 1
ATOM 1559 O O . ARG B 1 91 ? 1.413 -4.285 -20.281 1 39 91 ARG B O 1
ATOM 1566 N N . LEU B 1 92 ? 1.907 -4.43 -18.25 1 41.38 92 LEU B N 1
ATOM 1567 C CA . LEU B 1 92 ? 0.526 -4.738 -17.891 1 41.38 92 LEU B CA 1
ATOM 1568 C C . LEU B 1 92 ? -0.356 -3.5 -18.016 1 41.38 92 LEU B C 1
ATOM 1570 O O . LEU B 1 92 ? -1.521 -3.598 -18.406 1 41.38 92 LEU B O 1
ATOM 1574 N N . THR B 1 93 ? 0.064 -2.33 -17.562 1 41.53 93 THR B N 1
ATOM 1575 C CA . THR B 1 93 ? -0.759 -1.154 -17.812 1 41.53 93 THR B CA 1
ATOM 1576 C C . THR B 1 93 ? -0.979 -0.969 -19.312 1 41.53 93 THR B C 1
ATOM 1578 O O . THR B 1 93 ? -2.051 -0.534 -19.75 1 41.53 93 THR B O 1
ATOM 1581 N N . LEU B 1 94 ? -0.008 -1.295 -20.094 1 38.38 94 LEU B N 1
ATOM 1582 C CA . LEU B 1 94 ? -0.189 -1.16 -21.531 1 38.38 94 LEU B CA 1
ATOM 1583 C C . LEU B 1 94 ? -1.111 -2.25 -22.078 1 38.38 94 LEU B C 1
ATOM 1585 O O . LEU B 1 94 ? -1.825 -2.039 -23.062 1 38.38 94 LEU B O 1
ATOM 1589 N N . GLU B 1 95 ? -0.938 -3.391 -21.578 1 38.62 95 GLU B N 1
ATOM 1590 C CA . GLU B 1 95 ? -1.769 -4.441 -22.156 1 38.62 95 GLU B CA 1
ATOM 1591 C C . GLU B 1 95 ? -3.213 -4.332 -21.672 1 38.62 95 GLU B C 1
ATOM 1593 O O . GLU B 1 95 ? -4.117 -4.91 -22.281 1 38.62 95 GLU B O 1
ATOM 1598 N N . SER B 1 96 ? -3.416 -3.92 -20.5 1 37.69 96 SER B N 1
ATOM 1599 C CA . SER B 1 96 ? -4.828 -3.795 -20.156 1 37.69 96 SER B CA 1
ATOM 1600 C C . SER B 1 96 ? -5.473 -2.621 -20.875 1 37.69 96 SER B C 1
ATOM 1602 O O . SER B 1 96 ? -6.574 -2.195 -20.531 1 37.69 96 SER B O 1
ATOM 1604 N N . GLY B 1 97 ? -4.703 -1.975 -21.672 1 31.38 97 GLY B N 1
ATOM 1605 C CA . GLY B 1 97 ? -5.465 -1.15 -22.594 1 31.38 97 GLY B CA 1
ATOM 1606 C C . GLY B 1 97 ? -6.512 -1.932 -23.359 1 31.38 97 GLY B C 1
ATOM 1607 O O . GLY B 1 97 ? -6.43 -3.158 -23.469 1 31.38 97 GLY B O 1
ATOM 1608 N N . PRO B 1 98 ? -7.719 -1.337 -23.469 1 35.69 98 PRO B N 1
ATOM 1609 C CA . PRO B 1 98 ? -8.75 -1.963 -24.297 1 35.69 98 PRO B CA 1
ATOM 1610 C C . PRO B 1 98 ? -8.195 -2.529 -25.609 1 35.69 98 PRO B C 1
ATOM 1612 O O . PRO B 1 98 ? -7.426 -1.858 -26.297 1 35.69 98 PRO B O 1
ATOM 1615 N N . GLY B 1 99 ? -7.547 -3.654 -25.641 1 26.16 99 GLY B N 1
ATOM 1616 C CA . GLY B 1 99 ? -7.656 -4.113 -27.016 1 26.16 99 GLY B CA 1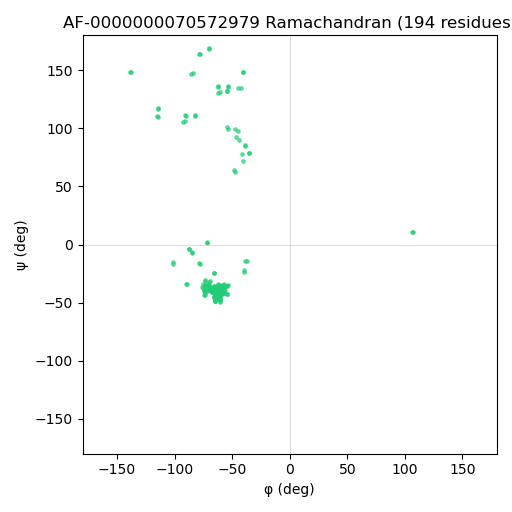
ATOM 1617 C C . GLY B 1 99 ? -9.094 -4.234 -27.5 1 26.16 99 GLY B C 1
ATOM 1618 O O . GLY B 1 99 ? -10.016 -4.34 -26.688 1 26.16 99 GLY B O 1
#

Secondary structure (DSSP, 8-state):
--------PPPHHHHHHHHHHHH-HHHHHHHHH-S-HHHHHHHHHHHHHHTT----HHHHHHHHHHHHHHHHHHHHHHHH-SS-HHHHHHHHHHHTS--/--------PPPHHHHHHHHHHHH-HHHHHHHHH-S-HHHHHHHHHHHHHHTT----HHHHHHHHHHHHHHHHHHHHHHHHSSS-HHHHHHHHHHHTS--

Organism: Amblyomma americanum (NCBI:txid6943)